Protein AF-A0AAD8DT21-F1 (afdb_monomer)

Solvent-accessible surface area (backbone atoms only — not comparable to full-atom values): 14756 Å² total; per-residue (Å²): 136,85,85,84,75,90,80,77,90,69,79,78,62,74,68,69,57,95,44,70,46,71,64,40,54,51,30,45,51,49,24,50,55,30,42,52,53,27,50,52,28,55,76,67,65,41,95,57,38,69,59,34,47,50,49,21,53,50,29,47,53,49,28,56,48,39,50,52,49,33,47,48,54,44,52,53,52,52,50,53,55,50,70,74,36,61,87,89,37,70,68,36,54,53,51,52,34,68,72,57,69,61,67,72,65,74,87,65,75,70,42,77,43,99,87,72,47,75,30,76,49,73,66,52,45,52,50,50,52,52,52,53,48,57,64,72,67,61,76,83,84,60,94,71,76,75,78,86,70,75,85,68,91,73,73,80,75,85,85,78,89,47,72,70,57,56,51,53,53,54,77,65,58,64,62,89,52,83,55,56,97,83,71,54,55,54,63,64,76,58,70,71,76,74,85,76,77,84,93,80,78,89,74,79,72,84,74,77,80,81,88,78,87,74,90,79,84,92,79,85,87,85,85,88,77,89,135

Organism: Mythimna separata (NCBI:txid271217)

Nearest PDB structures (foldseek):
  7aqo-assembly1_J  TM=2.776E-01  e=7.554E+00  Saccharomyces cerevisiae S288C

Foldseek 3Di:
DDDDDDDDDDPPPPPPPVLCDPQLVVLVVQLVVLVVVLVVCVVVVPPCNVVSVVSNVVSVVSSVVSSVVSVVVVVVVLVVQLVPDDPPDPSNVVSVCVVCVNPLPPPDCWDQDPVRDTDHHPVSVVVRVVVVCVVVPDDPPPPDDPPPDPPDPDDDPDDDDDPVVVVVVLVPDDQPDDDDPVPDRSVVSNPPPPPPDDDDDDPDDPDDDDDDDDDDDDDDDDDDDDD

Secondary structure (DSSP, 8-state):
------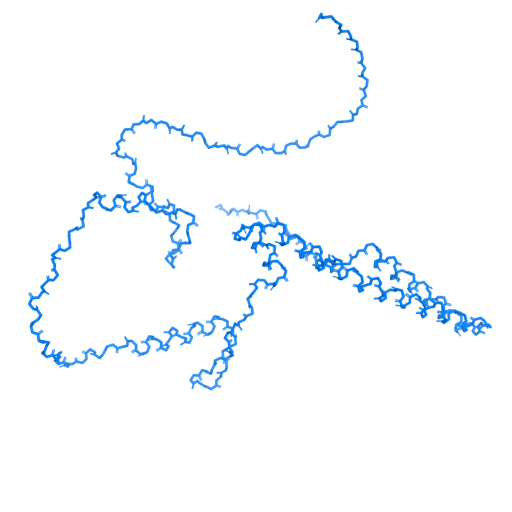-----------TT--HHHHHHHHHHHHHHHHHHHHHHTT-TTHHHHHHHHHHHHHHHHHHHHHHHHHHHHHHHHHHHHSPTT-HHHHHHHHHHTGGG-S-SSPPEEPTTS-EE-SHHHHHHHHHHHHHHHT----SS-PPP-----S-PPPP----HHHHHHHHHT--TTSPPPTT---HHHHTTTTTTSS----------PPP-----------------

Sequence (227 aa):
MEYFIPYSDVPVGSSARPWFNADCAEAEKRKHSAFLSWVDARDRKAPDLSSKKRAFNHAAKSYKKALRKARFDRISHIGQKLSAQPSGSRAFWSLAKSVEANFCRPTLPPLVRPDGTLAHTAREKAGLFASLFAHNSRLDTGSATPPTLPHCGTSMPEVHIRNKEVLRALCRLDVNKASGPDGGPTQIMLIFPCYGSEPYAIREIPVGKPNNTQESNPATSVYLSNC

Mean predicted aligned error: 18.77 Å

Radius of gyration: 34.48 Å; Cα contacts (8 Å, |Δi|>4): 88; chains: 1; bounding box: 81×75×93 Å

pLDDT: mean 75.76, std 20.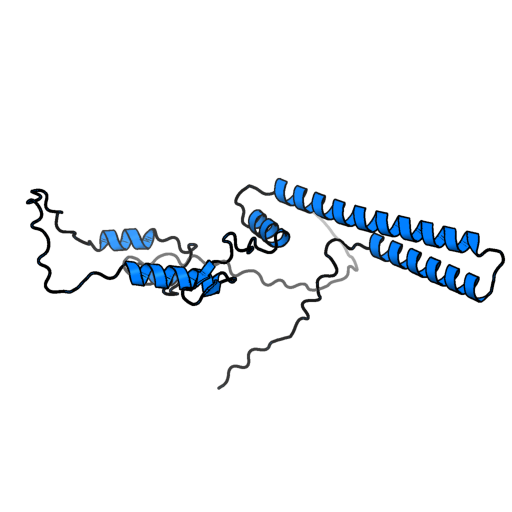73, range [27.72, 97.75]

Structure (mmCIF, N/CA/C/O backbone):
data_AF-A0AAD8DT21-F1
#
_entry.id   AF-A0AAD8DT21-F1
#
loop_
_atom_site.group_PDB
_atom_site.id
_atom_site.type_symbol
_atom_site.label_atom_id
_atom_site.label_alt_id
_atom_site.label_comp_id
_atom_site.label_asym_id
_atom_site.label_entity_id
_atom_site.label_seq_id
_atom_site.pdbx_PDB_ins_code
_atom_site.Cartn_x
_atom_site.Cartn_y
_atom_site.Cartn_z
_atom_site.occupancy
_atom_site.B_iso_or_equiv
_atom_site.auth_seq_id
_atom_site.auth_comp_id
_atom_site.auth_asym_id
_atom_site.auth_atom_id
_atom_site.pdbx_PDB_model_num
ATOM 1 N N . MET A 1 1 ? -41.646 -17.560 -6.672 1.00 54.59 1 MET A N 1
ATOM 2 C CA . MET A 1 1 ? -41.031 -16.547 -7.553 1.00 54.59 1 MET A CA 1
ATOM 3 C C . MET A 1 1 ? -39.640 -16.286 -7.015 1.00 54.59 1 MET A C 1
ATOM 5 O O . MET A 1 1 ? -39.528 -15.772 -5.911 1.00 54.59 1 MET A O 1
ATOM 9 N N . GLU A 1 2 ? -38.606 -16.735 -7.721 1.00 53.19 2 GLU A N 1
ATOM 10 C CA . GLU A 1 2 ? -37.219 -16.436 -7.358 1.00 53.19 2 GLU A CA 1
ATOM 11 C C . GLU A 1 2 ? -36.863 -15.047 -7.889 1.00 53.19 2 GLU A C 1
ATOM 13 O O . GLU A 1 2 ? -37.033 -14.757 -9.074 1.00 53.19 2 GLU A O 1
ATOM 18 N N . TYR A 1 3 ? -36.425 -14.164 -6.996 1.00 64.81 3 TYR A N 1
ATOM 19 C CA . TYR A 1 3 ? -35.974 -12.828 -7.361 1.00 64.81 3 TYR A CA 1
ATOM 20 C C . TYR A 1 3 ? -34.571 -12.932 -7.963 1.00 64.81 3 TYR A C 1
ATOM 22 O O . TYR A 1 3 ? -33.593 -13.128 -7.245 1.00 64.81 3 TYR A O 1
ATOM 30 N N . PHE A 1 4 ? -34.471 -12.806 -9.285 1.00 72.38 4 PHE A N 1
ATOM 31 C CA . PHE A 1 4 ? -33.185 -12.696 -9.966 1.00 72.38 4 PHE A CA 1
ATOM 32 C C . PHE A 1 4 ? -32.641 -11.274 -9.795 1.00 72.38 4 PHE A C 1
ATOM 34 O O . PHE A 1 4 ? -33.195 -10.317 -10.336 1.00 72.38 4 PHE A O 1
ATOM 41 N N . ILE A 1 5 ? -31.564 -11.140 -9.019 1.00 70.19 5 ILE A N 1
ATOM 42 C CA . ILE A 1 5 ? -30.820 -9.888 -8.866 1.00 70.19 5 ILE A CA 1
ATOM 43 C C . ILE A 1 5 ? -29.697 -9.903 -9.910 1.00 70.19 5 ILE A C 1
ATOM 45 O O . ILE A 1 5 ? -28.797 -10.740 -9.802 1.00 70.19 5 ILE A O 1
ATOM 49 N N . PRO A 1 6 ? -29.715 -9.010 -10.917 1.00 74.00 6 PRO A N 1
ATOM 50 C CA . PRO A 1 6 ? -28.642 -8.932 -11.896 1.00 74.00 6 PRO A CA 1
ATOM 51 C C . PRO A 1 6 ? -27.323 -8.602 -11.196 1.00 74.00 6 PRO A C 1
ATOM 53 O O . PRO A 1 6 ? -27.235 -7.618 -10.459 1.00 74.00 6 PRO A O 1
ATOM 56 N N . TYR A 1 7 ? -26.295 -9.405 -11.447 1.00 73.94 7 TYR A N 1
ATOM 57 C CA . TYR A 1 7 ? -24.927 -9.110 -11.042 1.00 73.94 7 TYR A CA 1
ATOM 58 C C . TYR A 1 7 ? -24.031 -9.063 -12.278 1.00 73.94 7 TYR A C 1
ATOM 60 O O . TYR A 1 7 ? -24.272 -9.739 -13.277 1.00 73.94 7 TYR A O 1
ATOM 68 N N . SER A 1 8 ? -22.998 -8.231 -12.210 1.00 63.12 8 SER A N 1
ATOM 69 C CA . SER A 1 8 ? -21.942 -8.164 -13.213 1.00 63.12 8 SER A CA 1
ATOM 70 C C . SER A 1 8 ? -20.608 -8.246 -12.496 1.00 63.12 8 SER A C 1
ATOM 72 O O . SER A 1 8 ? -20.332 -7.424 -11.616 1.00 63.12 8 SER A O 1
ATOM 74 N N . ASP A 1 9 ? -19.777 -9.203 -12.890 1.00 60.56 9 ASP A N 1
ATOM 75 C CA . ASP A 1 9 ? -18.406 -9.283 -12.412 1.00 60.56 9 ASP A CA 1
ATOM 76 C C . ASP A 1 9 ? -17.611 -8.136 -13.029 1.00 60.56 9 ASP A C 1
ATOM 78 O O . ASP A 1 9 ? -17.188 -8.179 -14.184 1.00 60.56 9 ASP A O 1
ATOM 82 N N . VAL A 1 10 ? -17.424 -7.067 -12.257 1.00 63.53 10 VAL A N 1
ATOM 83 C CA . VAL A 1 10 ? -16.441 -6.049 -12.605 1.00 63.53 10 VAL A CA 1
ATOM 84 C C . VAL A 1 10 ? -15.097 -6.635 -12.200 1.00 63.53 10 VAL A C 1
ATOM 86 O O . VAL A 1 10 ? -14.885 -6.845 -11.000 1.00 63.53 10 VAL A O 1
ATOM 89 N N . PRO A 1 11 ? -14.172 -6.913 -13.139 1.00 50.22 11 PRO A N 1
ATOM 90 C CA . PRO A 1 11 ? -12.823 -7.245 -12.745 1.00 50.22 11 PRO A CA 1
ATOM 91 C C . PRO A 1 11 ? -12.343 -6.069 -11.907 1.00 50.22 11 PRO A C 1
ATOM 93 O O . PRO A 1 11 ? -12.214 -4.946 -12.402 1.00 50.22 11 PRO A O 1
ATOM 96 N N . VAL A 1 12 ? -12.113 -6.319 -10.616 1.00 53.75 12 VAL A N 1
ATOM 97 C CA . VAL A 1 12 ? -11.343 -5.427 -9.758 1.00 53.75 12 VAL A CA 1
ATOM 98 C C . VAL A 1 12 ? -9.944 -5.503 -10.334 1.00 53.75 12 VAL A C 1
ATOM 100 O O . VAL A 1 12 ? -9.109 -6.283 -9.879 1.00 53.75 12 VAL A O 1
ATOM 103 N N . GLY A 1 13 ? -9.739 -4.786 -11.442 1.00 47.88 13 GLY A N 1
ATOM 104 C CA . GLY A 1 13 ? -8.478 -4.719 -12.138 1.00 47.88 13 GLY A CA 1
ATOM 105 C C . GLY A 1 13 ? -7.481 -4.406 -11.055 1.00 47.88 13 GLY A C 1
ATOM 106 O O . GLY A 1 13 ? -7.662 -3.411 -10.349 1.00 47.88 13 GLY A O 1
ATOM 107 N N . SER A 1 14 ? -6.527 -5.316 -10.843 1.00 50.88 14 SER A N 1
ATOM 108 C CA . SER A 1 14 ? -5.464 -5.146 -9.866 1.00 50.88 14 SER A CA 1
ATOM 109 C C . SER A 1 14 ? -4.924 -3.754 -10.119 1.00 50.88 14 SER A C 1
ATOM 111 O O . SER A 1 14 ? -4.300 -3.562 -11.164 1.00 50.88 14 SER A O 1
ATOM 113 N N . SER A 1 15 ? -5.309 -2.780 -9.284 1.00 54.78 15 SER A N 1
ATOM 114 C CA . SER A 1 15 ? -5.147 -1.368 -9.616 1.00 54.78 15 SER A CA 1
ATOM 115 C C . SER A 1 15 ? -3.689 -1.216 -9.972 1.00 54.78 15 SER A C 1
ATOM 117 O O . SER A 1 15 ? -2.827 -1.464 -9.120 1.00 54.78 15 SER A O 1
ATOM 119 N N . ALA A 1 16 ? -3.422 -0.996 -11.265 1.00 60.59 16 ALA A N 1
ATOM 120 C CA . ALA A 1 16 ? -2.073 -0.926 -11.777 1.00 60.59 16 ALA A CA 1
ATOM 121 C C . ALA A 1 16 ? -1.386 0.070 -10.861 1.00 60.59 16 ALA A C 1
ATOM 123 O O . ALA A 1 16 ? -1.887 1.182 -10.722 1.00 60.59 16 ALA A O 1
ATOM 124 N N . ARG A 1 17 ? -0.392 -0.431 -10.110 1.00 71.31 17 ARG A N 1
ATOM 125 C CA . ARG A 1 17 ? 0.300 0.220 -8.986 1.00 71.31 17 ARG A CA 1
ATOM 126 C C . ARG A 1 17 ? -0.075 1.706 -8.914 1.00 71.31 17 ARG A C 1
ATOM 128 O O . ARG A 1 17 ? 0.370 2.422 -9.798 1.00 71.31 17 ARG A O 1
ATOM 135 N N . PRO A 1 18 ? -0.836 2.208 -7.925 1.00 76.44 18 PRO A N 1
ATOM 136 C CA . PRO A 1 18 ? -1.479 3.537 -7.990 1.00 76.44 18 PRO A CA 1
ATOM 137 C C . PRO A 1 18 ? -0.517 4.740 -8.092 1.00 76.44 18 PRO A C 1
ATOM 139 O O . PRO A 1 18 ? -0.942 5.892 -8.148 1.00 76.44 18 PRO A O 1
ATOM 142 N N . TRP A 1 19 ? 0.787 4.476 -8.068 1.00 84.62 19 TRP A N 1
ATOM 143 C CA . TRP A 1 19 ? 1.892 5.402 -8.284 1.00 84.62 19 TRP A CA 1
ATOM 144 C C . TRP A 1 19 ? 2.528 5.290 -9.685 1.00 84.62 19 TRP A C 1
ATOM 146 O O . TRP A 1 19 ? 3.456 6.030 -9.981 1.00 84.62 19 TRP A O 1
ATOM 156 N N . PHE A 1 20 ? 2.107 4.354 -10.535 1.00 89.25 20 PHE A N 1
ATOM 157 C CA . PHE A 1 20 ? 2.645 4.134 -11.875 1.00 89.25 20 PHE A CA 1
ATOM 158 C C . PHE A 1 20 ? 1.955 5.079 -12.856 1.00 89.25 20 PHE A C 1
ATOM 160 O O . PHE A 1 20 ? 0.774 4.934 -13.160 1.00 89.25 20 PHE A O 1
ATOM 167 N N . ASN A 1 21 ? 2.702 6.078 -13.308 1.00 90.25 21 ASN A N 1
ATOM 168 C CA . ASN A 1 21 ? 2.219 7.153 -14.164 1.00 90.25 21 ASN A CA 1
ATOM 169 C C . ASN A 1 21 ? 2.702 6.986 -15.619 1.00 90.25 21 ASN A C 1
ATOM 171 O O . ASN A 1 21 ? 3.480 6.080 -15.935 1.00 90.25 21 ASN A O 1
ATOM 175 N N . ALA A 1 22 ? 2.250 7.883 -16.501 1.00 91.00 22 ALA A N 1
ATOM 176 C CA . ALA A 1 22 ? 2.658 7.911 -17.907 1.00 91.00 22 ALA A CA 1
ATOM 177 C C . ALA A 1 22 ? 4.188 7.981 -18.069 1.00 91.00 22 ALA A C 1
ATOM 179 O O . ALA A 1 22 ? 4.738 7.257 -18.895 1.00 91.00 22 ALA A O 1
ATOM 180 N N . ASP A 1 23 ? 4.885 8.743 -17.219 1.00 91.50 23 ASP A N 1
ATOM 181 C CA . ASP A 1 23 ? 6.352 8.842 -17.237 1.00 91.50 23 ASP A CA 1
ATOM 182 C C . ASP A 1 23 ? 7.031 7.491 -16.977 1.00 91.50 23 ASP A C 1
ATOM 184 O O . ASP A 1 23 ? 8.023 7.144 -17.622 1.00 91.50 23 ASP A O 1
ATOM 188 N N . CYS A 1 24 ? 6.501 6.698 -16.037 1.00 93.81 24 CYS A N 1
ATOM 189 C CA . CYS A 1 24 ? 7.000 5.351 -15.765 1.00 93.81 24 CYS A CA 1
ATOM 190 C C . CYS A 1 24 ? 6.799 4.433 -16.974 1.00 93.81 24 CYS A C 1
ATOM 192 O O . CYS A 1 24 ? 7.726 3.703 -17.333 1.00 93.81 24 CYS A O 1
ATOM 194 N N . ALA A 1 25 ? 5.625 4.496 -17.611 1.00 93.56 25 ALA A N 1
ATOM 195 C CA . ALA A 1 25 ? 5.317 3.718 -18.809 1.00 93.56 25 ALA A CA 1
ATOM 196 C C . ALA A 1 25 ? 6.217 4.113 -19.989 1.00 93.56 25 ALA A C 1
ATOM 198 O O . ALA A 1 25 ? 6.736 3.264 -20.712 1.00 93.56 25 ALA A O 1
ATOM 199 N N . GLU A 1 26 ? 6.456 5.407 -20.176 1.00 94.81 26 GLU A N 1
ATOM 200 C CA . GLU A 1 26 ? 7.305 5.920 -21.244 1.00 94.81 26 GLU A CA 1
ATOM 201 C C . GLU A 1 26 ? 8.780 5.550 -21.020 1.00 94.81 26 GLU A C 1
ATOM 203 O O . GLU A 1 26 ? 9.471 5.097 -21.937 1.00 94.81 26 GLU A O 1
ATOM 208 N N . ALA A 1 27 ? 9.273 5.669 -19.785 1.00 95.44 27 ALA A N 1
ATOM 209 C CA . ALA A 1 27 ? 10.620 5.242 -19.424 1.00 95.44 27 ALA A CA 1
ATOM 210 C C . ALA A 1 27 ? 10.806 3.719 -19.559 1.00 95.44 27 ALA A C 1
ATOM 212 O O . ALA A 1 27 ? 11.885 3.261 -19.941 1.00 95.44 27 ALA A O 1
ATOM 213 N N . GLU A 1 28 ? 9.762 2.929 -19.295 1.00 95.44 28 GLU A N 1
ATOM 214 C CA . GLU A 1 28 ? 9.759 1.486 -19.538 1.00 95.44 28 GLU A CA 1
ATOM 215 C C . GLU A 1 28 ? 9.861 1.159 -21.028 1.00 95.44 28 GLU A C 1
ATOM 217 O O . GLU A 1 28 ? 10.723 0.364 -21.411 1.00 95.44 28 GLU A O 1
ATOM 222 N N . LYS A 1 29 ? 9.063 1.826 -21.873 1.00 96.62 29 LYS A N 1
ATOM 223 C CA . LYS A 1 29 ? 9.141 1.691 -23.335 1.00 96.62 29 LYS A CA 1
ATOM 224 C C . LYS A 1 29 ? 10.539 2.030 -23.852 1.00 96.62 29 LYS A C 1
ATOM 226 O O . LYS A 1 29 ? 11.101 1.254 -24.619 1.00 96.62 29 LYS A O 1
ATOM 231 N N . ARG A 1 30 ? 11.144 3.129 -23.380 1.00 96.25 30 ARG A N 1
ATOM 232 C CA . ARG A 1 30 ? 12.526 3.514 -23.736 1.00 96.25 30 ARG A CA 1
ATOM 233 C C . ARG A 1 30 ? 13.565 2.486 -23.288 1.00 96.25 30 ARG A C 1
ATOM 235 O O . ARG A 1 30 ? 14.504 2.194 -24.023 1.00 96.25 30 ARG A O 1
ATOM 242 N N . LYS A 1 31 ? 13.417 1.922 -22.084 1.00 97.62 31 LYS A N 1
ATOM 243 C CA . LYS A 1 31 ? 14.289 0.839 -21.600 1.00 97.62 31 LYS A CA 1
ATOM 244 C C . LYS A 1 31 ? 14.165 -0.391 -22.497 1.00 97.62 31 LYS A C 1
ATOM 246 O O . LYS A 1 31 ? 15.176 -0.999 -22.836 1.00 97.62 31 LYS A O 1
ATOM 251 N N . HIS A 1 32 ? 12.938 -0.754 -22.858 1.00 97.56 32 HIS A N 1
ATOM 252 C CA . HIS A 1 32 ? 12.659 -1.920 -23.684 1.00 97.56 32 HIS A CA 1
ATOM 253 C C . HIS A 1 32 ? 13.195 -1.753 -25.112 1.00 97.56 32 HIS A C 1
ATOM 255 O O . HIS A 1 32 ? 13.904 -2.631 -25.593 1.00 97.56 32 HIS A O 1
ATOM 261 N N . SER A 1 33 ? 12.974 -0.605 -25.758 1.00 97.50 33 SER A N 1
ATOM 262 C CA . SER A 1 33 ? 13.509 -0.346 -27.101 1.00 97.50 33 SER A CA 1
ATOM 263 C C . SER A 1 33 ? 15.042 -0.335 -27.135 1.00 97.50 33 SER A C 1
ATOM 265 O O . SER A 1 33 ? 15.652 -0.907 -28.041 1.00 97.50 33 SER A O 1
ATOM 267 N N . ALA A 1 34 ? 15.685 0.246 -26.116 1.00 96.81 34 ALA A N 1
ATOM 268 C CA . ALA A 1 34 ? 17.140 0.226 -25.986 1.00 96.81 34 ALA A CA 1
ATOM 269 C C . ALA A 1 34 ? 17.682 -1.190 -25.722 1.00 96.81 34 ALA A C 1
ATOM 271 O O . ALA A 1 34 ? 18.752 -1.535 -26.221 1.00 96.81 34 ALA A O 1
ATOM 272 N N . PHE A 1 35 ? 16.945 -2.018 -24.974 1.00 97.31 35 PHE A N 1
ATOM 273 C CA . PHE A 1 35 ? 17.284 -3.426 -24.762 1.00 97.31 35 PHE A CA 1
ATOM 274 C C . PHE A 1 35 ? 17.250 -4.208 -26.075 1.00 97.31 35 PHE A C 1
ATOM 276 O O . PHE A 1 35 ? 18.240 -4.852 -26.406 1.00 97.31 35 PHE A O 1
ATOM 283 N N . LEU A 1 36 ? 16.163 -4.095 -26.846 1.00 97.62 36 LEU A N 1
ATOM 284 C CA . LEU A 1 36 ? 16.040 -4.756 -28.148 1.00 97.62 36 LEU A CA 1
ATOM 285 C C . LEU A 1 36 ? 17.157 -4.321 -29.103 1.00 97.62 36 LEU A C 1
ATOM 287 O O . LEU A 1 36 ? 17.797 -5.162 -29.722 1.00 97.62 36 LEU A O 1
ATOM 291 N N . SER A 1 37 ? 17.459 -3.019 -29.145 1.00 95.81 37 SER A N 1
ATOM 292 C CA . SER A 1 37 ? 18.555 -2.480 -29.962 1.00 95.81 37 SER A CA 1
A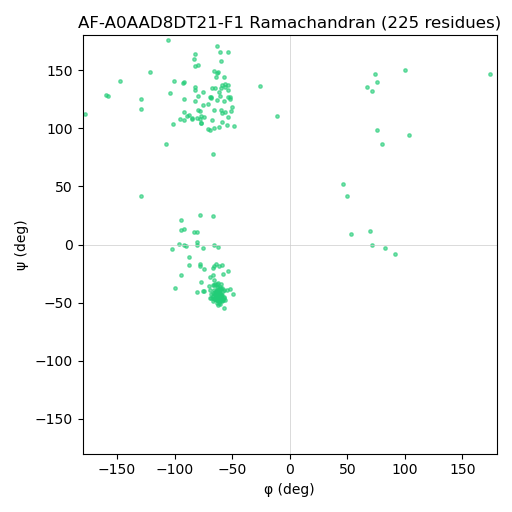TOM 293 C C . SER A 1 37 ? 19.927 -3.026 -29.553 1.00 95.81 37 SER A C 1
ATOM 295 O O . SER A 1 37 ? 20.798 -3.217 -30.396 1.00 95.81 37 SER A O 1
ATOM 297 N N . TRP A 1 38 ? 20.153 -3.245 -28.255 1.00 96.81 38 TRP A N 1
ATOM 298 C CA . TRP A 1 38 ? 21.399 -3.820 -27.750 1.00 96.81 38 TRP A CA 1
ATOM 299 C C . TRP A 1 38 ? 21.501 -5.323 -28.032 1.00 96.81 38 TRP A C 1
ATOM 301 O O . TRP A 1 38 ? 22.580 -5.790 -28.392 1.00 96.81 38 TRP A O 1
ATOM 311 N N . VAL A 1 39 ? 20.399 -6.066 -27.893 1.00 96.62 39 VAL A N 1
ATOM 312 C CA . VAL A 1 39 ? 20.336 -7.498 -28.218 1.00 96.62 39 VAL A CA 1
ATOM 313 C C . VAL A 1 39 ? 20.583 -7.720 -29.709 1.00 96.62 39 VAL A C 1
ATOM 315 O O . VAL A 1 39 ? 21.466 -8.495 -30.053 1.00 96.62 39 VAL A O 1
ATOM 318 N N . ASP A 1 40 ? 19.916 -6.965 -30.582 1.00 95.69 40 ASP A N 1
ATOM 319 C CA . ASP A 1 40 ? 20.118 -7.055 -32.034 1.00 95.69 40 ASP A CA 1
ATOM 320 C C . ASP A 1 40 ? 21.573 -6.740 -32.434 1.00 95.69 40 ASP A C 1
ATOM 322 O O . ASP A 1 40 ? 22.202 -7.500 -33.171 1.00 95.69 40 ASP A O 1
ATOM 326 N N . ALA A 1 41 ? 22.165 -5.680 -31.869 1.00 94.19 41 ALA A N 1
ATOM 327 C CA . ALA A 1 41 ? 23.571 -5.338 -32.100 1.00 94.19 41 ALA A CA 1
ATOM 328 C C . ALA A 1 41 ? 24.541 -6.423 -31.599 1.00 94.19 41 ALA A C 1
ATOM 330 O O . ALA A 1 41 ? 25.595 -6.644 -32.198 1.00 94.19 41 ALA A O 1
ATOM 331 N N . ARG A 1 42 ? 24.199 -7.108 -30.501 1.00 93.94 42 ARG A N 1
ATOM 332 C CA . ARG A 1 42 ? 24.988 -8.223 -29.961 1.00 93.94 42 ARG A CA 1
ATOM 333 C C . ARG A 1 42 ? 24.938 -9.423 -30.896 1.00 93.94 42 ARG A C 1
ATOM 335 O O . ARG A 1 42 ? 25.984 -10.000 -31.183 1.00 93.94 42 ARG A O 1
ATOM 342 N N . ASP A 1 43 ? 23.751 -9.767 -31.373 1.00 94.44 43 ASP A N 1
ATOM 343 C CA . ASP A 1 43 ? 23.532 -10.946 -32.205 1.00 94.44 43 ASP A CA 1
ATOM 344 C C . ASP A 1 43 ? 24.164 -10.755 -33.600 1.00 94.44 43 ASP A C 1
ATOM 346 O O . ASP A 1 43 ? 24.790 -11.672 -34.129 1.00 94.44 43 ASP A O 1
ATOM 350 N N . ARG A 1 44 ? 24.135 -9.527 -34.143 1.00 93.75 44 ARG A N 1
ATOM 351 C CA . ARG A 1 44 ? 24.811 -9.149 -35.403 1.00 93.75 44 ARG A CA 1
ATOM 352 C C . ARG A 1 44 ? 26.309 -8.853 -35.266 1.00 93.75 44 ARG A C 1
ATOM 354 O O . ARG A 1 44 ? 26.943 -8.514 -36.262 1.00 93.75 44 ARG A O 1
ATOM 361 N N . LYS A 1 45 ? 26.882 -8.942 -34.057 1.00 91.31 45 LYS A N 1
ATOM 362 C CA . LYS A 1 45 ? 28.278 -8.558 -33.749 1.00 91.31 45 LYS A CA 1
ATOM 363 C C . LYS A 1 45 ? 28.641 -7.162 -34.280 1.00 91.31 45 LYS A C 1
ATOM 365 O O . LYS A 1 45 ? 29.718 -6.951 -34.834 1.00 91.31 45 LYS A O 1
ATOM 370 N N . ALA A 1 46 ? 27.721 -6.213 -34.123 1.00 90.62 46 ALA A N 1
ATOM 371 C CA . ALA A 1 46 ? 27.883 -4.866 -34.641 1.00 90.62 46 ALA A CA 1
ATOM 372 C C . ALA A 1 46 ? 29.064 -4.137 -33.960 1.00 90.62 46 ALA A C 1
ATOM 374 O O . ALA A 1 46 ? 29.282 -4.300 -32.752 1.00 90.62 46 ALA A O 1
ATOM 375 N N . PRO A 1 47 ? 29.811 -3.290 -34.694 1.00 90.06 47 PRO A N 1
ATOM 376 C CA . PRO A 1 47 ? 30.960 -2.564 -34.147 1.00 90.06 47 PRO A CA 1
ATOM 377 C C . PRO A 1 47 ? 30.567 -1.537 -33.067 1.00 90.06 47 PRO A C 1
ATOM 379 O O . PRO A 1 47 ? 31.399 -1.133 -32.257 1.00 90.06 47 PRO A O 1
ATOM 382 N N . ASP A 1 48 ? 29.293 -1.135 -33.001 1.00 92.12 48 ASP A N 1
ATOM 383 C CA . ASP A 1 48 ? 28.754 -0.148 -32.060 1.00 92.12 48 ASP A CA 1
ATOM 384 C C . ASP A 1 48 ? 28.143 -0.762 -30.781 1.00 92.12 48 ASP A C 1
ATOM 386 O O . ASP A 1 48 ? 27.511 -0.056 -29.984 1.00 92.12 48 ASP A O 1
ATOM 390 N N . LEU A 1 49 ? 28.371 -2.057 -30.526 1.00 93.81 49 LEU A N 1
ATOM 391 C CA . LEU A 1 49 ? 27.805 -2.806 -29.395 1.00 93.81 49 LEU A CA 1
ATOM 392 C C . LEU A 1 49 ? 27.966 -2.095 -28.039 1.00 93.81 49 LEU A C 1
ATOM 394 O O . LEU A 1 49 ? 27.038 -2.055 -27.225 1.00 93.81 49 LEU A O 1
ATOM 398 N N . SER A 1 50 ? 29.142 -1.509 -27.791 1.00 94.38 50 SER A N 1
ATOM 399 C CA . SER A 1 50 ? 29.442 -0.776 -26.553 1.00 94.38 50 SER A CA 1
ATOM 400 C C . SER A 1 50 ? 28.555 0.465 -26.383 1.00 94.38 50 SER A C 1
ATOM 402 O O . SER A 1 50 ? 28.044 0.730 -25.290 1.00 94.38 50 SER A O 1
ATOM 404 N N . SER A 1 51 ? 28.295 1.187 -27.478 1.00 95.75 51 SER A N 1
ATOM 405 C CA . SER A 1 51 ? 27.418 2.361 -27.494 1.00 95.75 51 SER A CA 1
ATOM 406 C C . SER A 1 51 ? 25.971 1.970 -27.183 1.00 95.75 51 SER A C 1
ATOM 408 O O . SER A 1 51 ? 25.350 2.536 -26.279 1.00 95.75 51 SER A O 1
ATOM 410 N N . LYS A 1 52 ? 25.457 0.916 -27.832 1.00 94.94 52 LYS A N 1
ATOM 411 C CA . LYS A 1 52 ? 24.100 0.396 -27.589 1.00 94.94 52 LYS A CA 1
ATOM 412 C C . LYS A 1 52 ? 23.925 -0.119 -26.157 1.00 94.94 52 LYS A C 1
ATOM 414 O O . LYS A 1 52 ? 22.926 0.190 -25.507 1.00 94.94 52 LYS A O 1
ATOM 419 N N . LYS A 1 53 ? 24.934 -0.807 -25.607 1.00 95.56 53 LYS A N 1
ATOM 420 C CA . LYS A 1 53 ? 24.951 -1.229 -24.195 1.00 95.56 53 LYS A CA 1
ATOM 421 C C . LYS A 1 53 ? 24.914 -0.030 -23.242 1.00 95.56 53 LYS A C 1
ATOM 423 O O . LYS A 1 53 ? 24.191 -0.050 -22.244 1.00 95.56 53 LYS A O 1
ATOM 428 N N . ARG A 1 54 ? 25.669 1.036 -23.538 1.00 96.75 54 ARG A N 1
ATOM 429 C CA . ARG A 1 54 ? 25.655 2.283 -22.754 1.00 96.75 54 ARG A CA 1
ATOM 430 C C . ARG A 1 54 ? 24.283 2.961 -22.807 1.00 96.75 54 ARG A C 1
ATOM 432 O O . ARG A 1 54 ? 23.796 3.381 -21.758 1.00 96.75 54 ARG A O 1
ATOM 439 N N . ALA A 1 55 ? 23.644 3.006 -23.976 1.00 96.56 55 ALA A N 1
ATOM 440 C CA . ALA A 1 55 ? 22.294 3.544 -24.147 1.00 96.56 55 ALA A CA 1
ATOM 441 C C . ALA A 1 55 ? 21.253 2.759 -23.330 1.00 96.56 55 ALA A C 1
ATOM 443 O O . ALA A 1 55 ? 20.475 3.364 -22.591 1.00 96.56 55 ALA A O 1
ATOM 444 N N . PHE A 1 56 ? 21.294 1.422 -23.364 1.00 97.31 56 PHE A N 1
ATOM 445 C CA . PHE A 1 56 ? 20.441 0.579 -22.520 1.00 97.31 56 PHE A CA 1
ATOM 446 C C . PHE A 1 56 ? 20.662 0.846 -21.026 1.00 97.31 56 PHE A C 1
ATOM 448 O O . PHE A 1 56 ? 19.704 1.083 -20.290 1.00 97.31 56 PHE A O 1
ATOM 455 N N . ASN A 1 57 ? 21.917 0.884 -20.572 1.00 97.75 57 ASN A N 1
ATOM 456 C CA . ASN A 1 57 ? 22.236 1.171 -19.172 1.00 97.75 57 ASN A CA 1
ATOM 457 C C . ASN A 1 57 ? 21.736 2.557 -18.736 1.00 97.75 57 ASN A C 1
ATOM 459 O O . ASN A 1 57 ? 21.252 2.719 -17.612 1.00 97.75 57 ASN A O 1
ATOM 463 N N . HIS A 1 58 ? 21.837 3.556 -19.613 1.00 97.44 58 HIS A N 1
ATOM 464 C CA . HIS A 1 58 ? 21.306 4.891 -19.363 1.00 97.44 58 HIS A CA 1
ATOM 465 C C . HIS A 1 58 ? 19.773 4.872 -19.253 1.00 97.44 58 HIS A C 1
ATOM 467 O O . HIS A 1 58 ? 19.225 5.377 -18.270 1.00 97.44 58 HIS A O 1
ATOM 473 N N . ALA A 1 59 ? 19.083 4.209 -20.185 1.00 97.06 59 ALA A N 1
ATOM 474 C CA . ALA A 1 59 ? 17.630 4.050 -20.156 1.00 97.06 59 ALA A CA 1
ATOM 475 C C . ALA A 1 59 ? 17.152 3.285 -18.905 1.00 97.06 59 ALA A C 1
ATOM 477 O O . ALA A 1 59 ? 16.185 3.687 -18.261 1.00 97.06 59 ALA A O 1
ATOM 478 N N . ALA A 1 60 ? 17.872 2.241 -18.483 1.00 96.88 60 ALA A N 1
ATOM 479 C CA . ALA A 1 60 ? 17.576 1.488 -17.266 1.00 96.88 60 ALA A CA 1
ATOM 480 C C . ALA A 1 60 ? 17.734 2.340 -15.992 1.00 96.88 60 ALA A C 1
ATOM 482 O O . ALA A 1 60 ? 16.879 2.298 -15.101 1.00 96.88 60 ALA A O 1
ATOM 483 N N . LYS A 1 61 ? 18.795 3.158 -15.909 1.00 97.50 61 LYS A N 1
ATOM 484 C CA . LYS A 1 61 ? 18.982 4.126 -14.813 1.00 97.50 61 LYS A CA 1
ATOM 485 C C . LYS A 1 61 ? 17.869 5.175 -14.794 1.00 97.50 61 LYS A C 1
ATOM 487 O O . LYS A 1 61 ? 17.346 5.474 -13.719 1.00 97.50 61 LYS A O 1
ATOM 492 N N . SER A 1 62 ? 17.489 5.692 -15.964 1.00 96.31 62 SER A N 1
ATOM 493 C CA . SER A 1 62 ? 16.391 6.651 -16.115 1.00 96.31 62 SER A CA 1
ATOM 494 C C . SER A 1 62 ? 15.058 6.060 -15.647 1.00 96.31 62 SER A C 1
ATOM 496 O O . SER A 1 62 ? 14.399 6.641 -14.789 1.00 96.31 62 SER A O 1
ATOM 498 N N . TYR A 1 63 ? 14.725 4.836 -16.067 1.00 96.56 63 TYR A N 1
ATOM 499 C CA . TYR A 1 63 ? 13.538 4.116 -15.597 1.00 96.56 63 TYR A CA 1
ATOM 500 C C . TYR A 1 63 ? 13.520 3.943 -14.071 1.00 96.56 63 TYR A C 1
ATOM 502 O O . TYR A 1 63 ? 12.529 4.258 -13.413 1.00 96.56 63 TYR A O 1
ATOM 510 N N . LYS A 1 64 ? 14.644 3.536 -13.463 1.00 96.00 64 LYS A N 1
ATOM 511 C CA . LYS A 1 64 ? 14.750 3.435 -11.996 1.00 96.00 64 LYS A CA 1
ATOM 512 C C . LYS A 1 64 ? 14.567 4.792 -11.303 1.00 96.00 64 LYS A C 1
ATOM 514 O O . LYS A 1 64 ? 14.071 4.842 -10.176 1.00 96.00 64 LYS A O 1
ATOM 519 N N . LYS A 1 65 ? 14.994 5.893 -11.929 1.00 96.56 65 LYS A N 1
ATOM 520 C CA . LYS A 1 65 ? 14.763 7.257 -11.427 1.00 96.56 65 LYS A CA 1
ATOM 521 C C . LYS A 1 65 ? 13.280 7.631 -11.524 1.00 96.56 65 LYS A C 1
ATOM 523 O O . LYS A 1 65 ? 12.741 8.091 -10.523 1.00 96.56 65 LYS A O 1
ATOM 528 N N . ALA A 1 66 ? 12.629 7.357 -12.654 1.00 95.62 66 ALA A N 1
ATOM 529 C CA . ALA A 1 66 ? 11.201 7.603 -12.860 1.00 95.62 66 ALA A CA 1
ATOM 530 C C . ALA A 1 66 ? 10.340 6.856 -11.828 1.00 95.62 66 ALA A C 1
ATOM 532 O O . ALA A 1 66 ? 9.536 7.478 -11.143 1.00 95.62 66 ALA A O 1
ATOM 533 N N . LEU A 1 67 ? 10.600 5.561 -11.602 1.00 94.56 67 LEU A N 1
ATOM 534 C CA . LEU A 1 67 ? 9.883 4.777 -10.587 1.00 94.56 67 LEU A CA 1
ATOM 535 C C . LEU A 1 67 ? 10.039 5.349 -9.172 1.00 94.56 67 LEU A C 1
ATOM 537 O O . LEU A 1 67 ? 9.075 5.399 -8.410 1.00 94.56 67 LEU A O 1
ATOM 541 N N . ARG A 1 68 ? 11.258 5.757 -8.792 1.00 94.75 68 ARG A N 1
ATOM 542 C CA . ARG A 1 68 ? 11.505 6.353 -7.469 1.00 94.75 68 ARG A CA 1
ATOM 543 C C . ARG A 1 68 ? 10.783 7.684 -7.315 1.00 94.75 68 ARG A C 1
ATOM 545 O O . ARG A 1 68 ? 10.172 7.904 -6.275 1.00 94.75 68 ARG A O 1
ATOM 552 N N . LYS A 1 69 ? 10.830 8.528 -8.347 1.00 95.19 69 LYS A N 1
ATOM 553 C CA . LYS A 1 69 ? 10.130 9.811 -8.368 1.00 95.19 69 LYS A CA 1
ATOM 554 C C . LYS A 1 69 ? 8.622 9.614 -8.239 1.00 95.19 69 LYS A C 1
ATOM 556 O O . LYS A 1 69 ? 8.032 10.171 -7.329 1.00 95.19 69 LYS A O 1
ATOM 561 N N . ALA A 1 70 ? 8.026 8.750 -9.054 1.00 94.88 70 ALA A N 1
ATOM 562 C CA . ALA A 1 70 ? 6.583 8.533 -9.036 1.00 94.88 70 ALA A CA 1
ATOM 563 C C . ALA A 1 70 ? 6.084 7.969 -7.690 1.00 94.88 70 ALA A C 1
ATOM 565 O O . ALA A 1 70 ? 5.036 8.371 -7.184 1.00 94.88 70 ALA A O 1
ATOM 566 N N . ARG A 1 71 ? 6.871 7.091 -7.046 1.00 91.88 71 ARG A N 1
ATOM 567 C CA . ARG A 1 71 ? 6.594 6.634 -5.672 1.00 91.88 71 ARG A CA 1
ATOM 568 C C . ARG A 1 71 ? 6.656 7.771 -4.658 1.00 91.88 71 ARG A C 1
ATOM 570 O O . ARG A 1 71 ? 5.756 7.881 -3.832 1.00 91.88 71 ARG A O 1
ATOM 577 N N . PHE A 1 72 ? 7.710 8.581 -4.711 1.00 93.56 72 PHE A N 1
ATOM 578 C CA . PHE A 1 72 ? 7.882 9.713 -3.806 1.00 93.56 72 PHE A CA 1
ATOM 579 C C . PHE A 1 72 ? 6.747 10.726 -3.973 1.00 93.56 72 PHE A C 1
ATOM 581 O O . PHE A 1 72 ? 6.072 11.037 -3.000 1.00 93.56 72 PHE A O 1
ATOM 588 N N . ASP A 1 73 ? 6.459 11.133 -5.208 1.00 93.75 73 ASP A N 1
ATOM 589 C CA . ASP A 1 73 ? 5.402 12.091 -5.531 1.00 93.75 73 ASP A CA 1
ATOM 590 C C . ASP A 1 73 ? 4.033 11.591 -5.036 1.00 93.75 73 ASP A C 1
ATOM 592 O O . ASP A 1 73 ? 3.258 12.357 -4.462 1.00 93.75 73 ASP A O 1
ATOM 596 N N . ARG A 1 74 ? 3.747 10.284 -5.164 1.00 91.75 74 ARG A N 1
ATOM 597 C CA . ARG A 1 74 ? 2.522 9.686 -4.614 1.00 91.75 74 ARG A CA 1
ATOM 598 C C . ARG A 1 74 ? 2.460 9.791 -3.090 1.00 91.75 74 ARG A C 1
ATOM 600 O O . ARG A 1 74 ? 1.401 10.133 -2.567 1.00 91.75 74 ARG A O 1
ATOM 607 N N . ILE A 1 75 ? 3.552 9.476 -2.391 1.00 90.88 75 ILE A N 1
ATOM 608 C CA . ILE A 1 75 ? 3.625 9.572 -0.924 1.00 90.88 75 ILE A CA 1
ATOM 609 C C . ILE A 1 75 ? 3.437 11.027 -0.488 1.00 90.88 75 ILE A C 1
ATOM 611 O O . ILE A 1 75 ? 2.604 11.297 0.373 1.00 90.88 75 ILE A O 1
ATOM 615 N N . SER A 1 76 ? 4.138 11.967 -1.124 1.00 93.38 76 SER A N 1
ATOM 616 C CA . SER A 1 76 ? 4.016 13.399 -0.843 1.00 93.38 76 SER A CA 1
ATOM 617 C C . SER A 1 76 ? 2.593 13.906 -1.067 1.00 93.38 76 SER A C 1
ATOM 619 O O . SER A 1 76 ? 2.049 14.589 -0.205 1.00 93.38 76 SER A O 1
ATOM 621 N N . HIS A 1 77 ? 1.951 13.521 -2.171 1.00 92.44 77 HIS A N 1
ATOM 622 C CA . HIS A 1 77 ? 0.574 13.913 -2.470 1.00 92.44 77 HIS A CA 1
ATOM 623 C C . HIS A 1 77 ? -0.439 13.320 -1.474 1.00 92.44 77 HIS A C 1
ATOM 625 O O . HIS A 1 77 ? -1.381 13.998 -1.069 1.00 92.44 77 HIS A O 1
ATOM 631 N N . ILE A 1 78 ? -0.255 12.065 -1.044 1.00 91.19 78 ILE A N 1
ATOM 632 C CA . ILE A 1 78 ? -1.065 11.480 0.036 1.00 91.19 78 ILE A CA 1
ATOM 633 C C . ILE A 1 78 ? -0.867 12.272 1.334 1.00 91.19 78 ILE A C 1
ATOM 635 O O . ILE A 1 78 ? -1.854 12.621 1.975 1.00 91.19 78 ILE A O 1
ATOM 639 N N . GLY A 1 79 ? 0.381 12.583 1.696 1.00 90.81 79 GLY A N 1
ATOM 640 C CA . GLY A 1 79 ? 0.708 13.365 2.889 1.00 90.81 79 GLY A CA 1
ATOM 641 C C . GLY A 1 79 ? 0.055 14.747 2.877 1.00 90.81 79 GLY A C 1
ATOM 642 O O . GLY A 1 79 ? -0.598 15.115 3.846 1.00 90.81 79 GLY A O 1
ATOM 643 N N . GLN A 1 80 ? 0.133 15.459 1.749 1.00 94.00 80 GLN A N 1
ATOM 644 C CA . GLN A 1 80 ? -0.532 16.753 1.554 1.00 94.00 80 GLN A CA 1
ATOM 645 C C . GLN A 1 80 ? -2.056 16.650 1.675 1.00 94.00 80 GLN A C 1
ATOM 647 O O . GLN A 1 80 ? -2.694 17.493 2.304 1.00 94.00 80 GLN A O 1
ATOM 652 N N . LYS A 1 81 ? -2.661 15.602 1.101 1.00 92.38 81 LYS A N 1
ATOM 653 C CA . LYS A 1 81 ? -4.100 15.363 1.250 1.00 92.38 81 LYS A CA 1
ATOM 654 C C . LYS A 1 81 ? -4.484 15.079 2.696 1.00 92.38 81 LYS A C 1
ATOM 656 O O . LYS A 1 81 ? -5.514 15.572 3.132 1.00 92.38 81 LYS A O 1
ATOM 661 N N . LEU A 1 82 ? -3.682 14.313 3.431 1.00 91.38 82 LEU A N 1
ATOM 662 C CA . LEU A 1 82 ? -3.933 14.041 4.846 1.00 91.38 82 LEU A CA 1
ATOM 663 C C . LEU A 1 82 ? -3.787 15.306 5.699 1.00 91.38 82 LEU A C 1
ATOM 665 O O . LEU A 1 82 ? -4.640 15.540 6.546 1.00 91.38 82 LEU A O 1
ATOM 669 N N . SER A 1 83 ? -2.776 16.146 5.447 1.00 90.31 83 SER A N 1
ATOM 670 C CA . SER A 1 83 ? -2.576 17.397 6.192 1.00 90.31 83 SER A CA 1
ATOM 671 C C . SER A 1 83 ? -3.639 18.457 5.903 1.00 90.31 83 SER A C 1
ATOM 673 O O . SER A 1 83 ? -3.909 19.298 6.751 1.00 90.31 83 SER A O 1
ATOM 675 N N . ALA A 1 84 ? -4.236 18.440 4.708 1.00 92.94 84 ALA A N 1
ATOM 676 C CA . ALA A 1 84 ? -5.283 19.385 4.323 1.00 92.94 84 ALA A CA 1
ATOM 677 C C . ALA A 1 84 ? -6.663 19.048 4.918 1.00 92.94 84 ALA A C 1
ATOM 679 O O . ALA A 1 84 ? -7.561 19.887 4.891 1.00 92.94 84 ALA A O 1
ATOM 680 N N . GLN A 1 85 ? -6.869 17.821 5.408 1.00 90.56 85 GLN A N 1
ATOM 681 C CA . GLN A 1 85 ? -8.150 17.398 5.971 1.00 90.56 85 GLN A CA 1
ATOM 682 C C . GLN A 1 85 ? -8.183 17.636 7.487 1.00 90.56 85 GLN A C 1
ATOM 684 O O . GLN A 1 85 ? -7.205 17.325 8.167 1.00 90.56 85 GLN A O 1
ATOM 689 N N . PRO A 1 86 ? -9.310 18.107 8.055 1.00 89.94 86 PRO A N 1
ATOM 690 C CA . PRO A 1 86 ? -9.458 18.222 9.499 1.00 89.94 86 PRO A CA 1
ATOM 691 C C . PRO A 1 86 ? -9.301 16.861 10.185 1.00 89.94 86 PRO A C 1
ATOM 693 O O . PRO A 1 86 ? -9.902 15.862 9.756 1.00 89.94 86 PRO A O 1
ATOM 696 N N . SER A 1 87 ? -8.535 16.842 11.276 1.00 80.56 87 SER A N 1
ATOM 697 C CA . SER A 1 87 ? -8.376 15.681 12.152 1.00 80.56 87 SER A CA 1
ATOM 698 C C . SER A 1 87 ? -9.745 15.170 12.603 1.00 80.56 87 SER A C 1
ATOM 70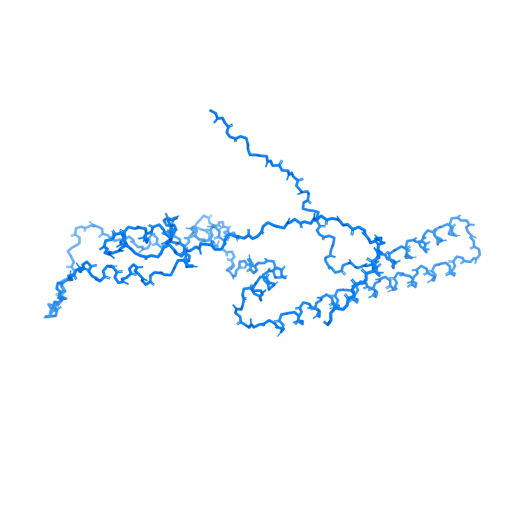0 O O . SER A 1 87 ? -10.568 15.931 13.104 1.00 80.56 87 SER A O 1
ATOM 702 N N . GLY A 1 88 ? -10.009 13.877 12.402 1.00 80.44 88 GLY A N 1
ATOM 703 C CA . GLY A 1 88 ? -11.283 13.250 12.774 1.00 80.44 88 GLY A CA 1
ATOM 704 C C . GLY A 1 88 ? -12.360 13.243 11.684 1.00 80.44 88 GLY A C 1
ATOM 705 O O . GLY A 1 88 ? -13.369 12.560 11.847 1.00 80.44 88 GLY A O 1
ATOM 706 N N . SER A 1 89 ? -12.157 13.924 10.551 1.00 89.75 89 SER A N 1
ATOM 707 C CA . SER A 1 89 ? -13.122 13.893 9.445 1.00 89.75 89 SER A CA 1
ATOM 708 C C . SER A 1 89 ? -13.236 12.500 8.805 1.00 89.75 89 SER A C 1
ATOM 710 O O . SER A 1 89 ? -12.271 11.733 8.721 1.00 89.75 89 SER A O 1
ATOM 712 N N . ARG A 1 90 ? -14.426 12.169 8.284 1.00 87.06 90 ARG A N 1
ATOM 713 C CA . ARG A 1 90 ? -14.653 10.911 7.546 1.00 87.06 90 ARG A CA 1
ATOM 714 C C . ARG A 1 90 ? -13.712 10.783 6.345 1.00 87.06 90 ARG A C 1
ATOM 716 O O . ARG A 1 90 ? -13.213 9.693 6.080 1.00 87.06 90 ARG A O 1
ATOM 723 N N . ALA A 1 91 ? -13.461 11.885 5.638 1.00 86.75 91 ALA A N 1
ATOM 724 C CA . ALA A 1 91 ? -12.564 11.924 4.488 1.00 86.75 91 ALA A CA 1
ATOM 725 C C . ALA A 1 91 ? -11.113 11.602 4.882 1.00 86.75 91 ALA A C 1
ATOM 727 O O . ALA A 1 91 ? -10.475 10.785 4.215 1.00 86.75 91 ALA A O 1
ATOM 728 N N . PHE A 1 92 ? -10.629 12.157 6.001 1.00 91.19 92 PHE A N 1
ATOM 729 C CA . PHE A 1 92 ? -9.322 11.817 6.566 1.00 91.19 92 PHE A CA 1
ATOM 730 C C . PHE A 1 92 ? -9.215 10.317 6.855 1.00 91.19 92 PHE A C 1
ATOM 732 O O . PHE A 1 92 ? -8.329 9.647 6.328 1.00 91.19 92 PHE A O 1
ATOM 739 N N . TRP A 1 93 ? -10.153 9.764 7.631 1.00 87.50 93 TRP A N 1
ATOM 740 C CA . TRP A 1 93 ? -10.110 8.351 8.018 1.00 87.50 93 TRP A CA 1
ATOM 741 C C . TRP A 1 93 ? -10.288 7.403 6.833 1.00 87.50 93 TRP A C 1
ATOM 743 O O . TRP A 1 93 ? -9.657 6.349 6.797 1.00 87.50 93 TRP A O 1
ATOM 753 N N . SER A 1 94 ? -11.103 7.774 5.845 1.00 86.69 94 SER A N 1
ATOM 754 C CA . SER A 1 94 ? -11.243 7.012 4.604 1.00 86.69 94 SER A CA 1
ATOM 755 C C . SER A 1 94 ? -9.924 6.960 3.831 1.00 86.69 94 SER A C 1
ATOM 757 O O . SER A 1 94 ? -9.519 5.888 3.380 1.00 86.69 94 SER A O 1
ATOM 759 N N . LEU A 1 95 ? -9.232 8.097 3.695 1.00 88.50 95 LEU A N 1
ATOM 760 C CA . LEU A 1 95 ? -7.942 8.160 3.013 1.00 88.50 95 LEU A CA 1
ATOM 761 C C . LEU A 1 95 ? -6.867 7.395 3.794 1.00 88.50 95 LEU A C 1
ATOM 763 O O . LEU A 1 95 ? -6.199 6.545 3.210 1.00 88.50 95 LEU A O 1
ATOM 767 N N . ALA A 1 96 ? -6.744 7.628 5.102 1.00 86.62 96 ALA A N 1
ATOM 768 C CA . ALA A 1 96 ? -5.774 6.952 5.964 1.00 86.62 96 ALA A CA 1
ATOM 769 C C . ALA A 1 96 ? -5.924 5.423 5.895 1.00 86.62 96 ALA A C 1
ATOM 771 O O . ALA A 1 96 ? -4.960 4.711 5.616 1.00 86.62 96 ALA A O 1
ATOM 772 N N . LYS A 1 97 ? -7.158 4.913 6.020 1.00 83.94 97 LYS A N 1
ATOM 773 C CA . LYS A 1 97 ? -7.443 3.473 5.902 1.00 83.94 97 LYS A CA 1
ATOM 774 C C . LYS A 1 97 ? -7.079 2.902 4.532 1.00 83.94 97 LYS A C 1
ATOM 776 O O . LYS A 1 97 ? -6.553 1.792 4.468 1.00 83.94 97 LYS A O 1
ATOM 781 N N . SER A 1 98 ? -7.323 3.650 3.451 1.00 82.50 98 SER A N 1
ATOM 782 C CA . SER A 1 98 ? -6.966 3.215 2.093 1.00 82.50 98 SER A CA 1
ATOM 783 C C . SER A 1 98 ? -5.453 3.093 1.877 1.00 82.50 98 SER A C 1
ATOM 785 O O . SER A 1 98 ? -5.008 2.250 1.103 1.00 82.50 98 SER A O 1
ATOM 787 N N . VAL A 1 99 ? -4.659 3.915 2.570 1.00 82.56 99 VAL A N 1
ATOM 788 C CA . VAL A 1 99 ? -3.193 3.926 2.471 1.00 82.56 99 VAL A CA 1
ATOM 789 C C . VAL A 1 99 ? -2.580 2.814 3.316 1.00 82.56 99 VAL A C 1
ATOM 791 O O . VAL A 1 99 ? -1.652 2.144 2.871 1.00 82.56 99 VAL A O 1
ATOM 794 N N . GLU A 1 100 ? -3.119 2.584 4.511 1.00 77.38 100 GLU A N 1
ATOM 795 C CA . GLU A 1 100 ? -2.557 1.648 5.488 1.00 77.38 100 GLU A CA 1
ATOM 796 C C . GLU A 1 100 ? -3.126 0.224 5.385 1.00 77.38 100 GLU A C 1
ATOM 798 O O . GLU A 1 100 ? -2.936 -0.598 6.280 1.00 77.38 100 GLU A O 1
ATOM 803 N N . ALA A 1 101 ? -3.835 -0.084 4.291 1.00 66.75 101 ALA A N 1
ATOM 804 C CA . ALA A 1 101 ? -4.524 -1.360 4.090 1.00 66.75 101 ALA A CA 1
ATOM 805 C C . ALA A 1 101 ? -5.334 -1.772 5.342 1.00 66.75 101 ALA A C 1
ATOM 807 O O . ALA A 1 101 ? -5.205 -2.879 5.867 1.00 66.75 101 ALA A O 1
ATOM 808 N N . ASN A 1 102 ? -6.168 -0.837 5.813 1.00 59.91 102 ASN A N 1
ATOM 809 C CA . ASN A 1 102 ? -7.103 -0.959 6.936 1.00 59.91 102 ASN A CA 1
ATOM 810 C C . ASN A 1 102 ? -6.531 -1.063 8.359 1.00 59.91 102 ASN A C 1
ATOM 812 O O . ASN A 1 102 ? -7.312 -1.358 9.258 1.00 59.91 102 ASN A O 1
ATOM 816 N N . PHE A 1 103 ? -5.242 -0.814 8.628 1.00 58.06 103 PHE A N 1
ATOM 817 C CA . PHE A 1 103 ? -4.668 -1.002 9.982 1.00 58.06 103 PHE A CA 1
ATOM 818 C C . PHE A 1 103 ? -4.918 -2.410 10.569 1.00 58.06 103 PHE A C 1
ATOM 820 O O . PHE A 1 103 ? -4.630 -2.664 11.735 1.00 58.06 103 PHE A O 1
ATOM 827 N N . CYS A 1 104 ? -5.429 -3.362 9.778 1.00 56.59 104 CYS A N 1
ATOM 828 C CA . CYS A 1 104 ? -5.843 -4.692 10.221 1.00 56.59 104 CYS A CA 1
ATOM 829 C C . CYS A 1 104 ? -4.647 -5.629 10.415 1.00 56.59 104 CYS A C 1
ATOM 831 O O . CYS A 1 104 ? -4.781 -6.848 10.309 1.00 56.59 104 CYS A O 1
ATOM 833 N N . ARG A 1 105 ? -3.461 -5.078 10.687 1.00 63.62 105 ARG A N 1
ATOM 834 C CA . ARG A 1 105 ? -2.353 -5.886 11.174 1.00 63.62 105 ARG A CA 1
ATOM 835 C C . ARG A 1 105 ? -2.709 -6.284 12.604 1.00 63.62 105 ARG A C 1
ATOM 837 O O . ARG A 1 105 ? -2.956 -5.392 13.415 1.00 63.62 105 ARG A O 1
ATOM 844 N N . PRO A 1 106 ? -2.789 -7.586 12.925 1.00 60.03 106 PRO A N 1
ATOM 845 C CA . PRO A 1 106 ? -3.076 -8.004 14.285 1.00 60.03 106 PRO A CA 1
ATOM 846 C C . PRO A 1 106 ? -1.982 -7.441 15.197 1.00 60.03 106 PRO A C 1
ATOM 848 O O . PRO A 1 106 ? -0.819 -7.812 15.073 1.00 60.03 106 PRO A O 1
ATOM 851 N N . THR A 1 107 ? -2.355 -6.514 16.079 1.00 69.50 107 THR A N 1
ATOM 852 C CA . THR A 1 107 ? -1.450 -5.905 17.068 1.00 69.50 107 THR A CA 1
ATOM 853 C C . THR A 1 107 ? -0.992 -6.922 18.105 1.00 69.50 107 THR A C 1
ATOM 855 O O . THR A 1 107 ? 0.091 -6.799 18.668 1.00 69.50 107 THR A O 1
ATOM 858 N N . LEU A 1 108 ? -1.806 -7.953 18.332 1.00 76.75 108 LEU A N 1
ATOM 859 C CA . LEU A 1 108 ? -1.481 -9.051 19.224 1.00 76.75 108 LEU A CA 1
ATOM 860 C C . LEU A 1 108 ? -0.600 -10.086 18.511 1.00 76.75 108 LEU A C 1
ATOM 862 O O . LEU A 1 108 ? -0.972 -10.527 17.413 1.00 76.75 108 LEU A O 1
ATOM 866 N N . PRO A 1 109 ? 0.499 -10.549 19.133 1.00 86.12 109 PRO A N 1
ATOM 867 C CA . PRO A 1 109 ? 1.265 -11.686 18.630 1.00 86.12 109 PRO A CA 1
ATOM 868 C C . PRO A 1 109 ? 0.397 -12.959 18.579 1.00 86.12 109 PRO A C 1
ATOM 870 O O . PRO A 1 109 ? -0.721 -12.980 19.110 1.00 86.12 109 PRO A O 1
ATOM 873 N N . PRO A 1 110 ? 0.839 -14.019 17.879 1.00 90.38 110 PRO A N 1
ATOM 874 C CA . PRO A 1 110 ? 0.167 -15.313 17.931 1.00 90.38 110 PRO A CA 1
ATOM 875 C C . PRO A 1 110 ? 0.012 -15.797 19.376 1.00 90.38 110 PRO A C 1
ATOM 877 O O . PRO A 1 110 ? 0.941 -15.665 20.169 1.00 90.38 110 PRO A O 1
ATOM 880 N N . LEU A 1 111 ? -1.161 -16.331 19.714 1.00 91.31 111 LEU A N 1
ATOM 881 C CA . LEU A 1 111 ? -1.442 -16.849 21.056 1.00 91.31 111 LEU A CA 1
ATOM 882 C C . LEU A 1 111 ? -1.308 -18.369 21.061 1.00 91.31 111 LEU A C 1
ATOM 884 O O . LEU A 1 111 ? -1.727 -19.018 20.105 1.00 91.31 111 LEU A O 1
ATOM 888 N N . VAL A 1 112 ? -0.752 -18.928 22.131 1.00 93.44 112 VAL A N 1
ATOM 889 C CA . VAL A 1 112 ? -0.658 -20.381 22.314 1.00 93.44 112 VAL A CA 1
ATOM 890 C C . VAL A 1 112 ? -2.004 -20.903 22.807 1.00 93.44 112 VAL A C 1
ATOM 892 O O . VAL A 1 112 ? -2.573 -20.380 23.765 1.00 93.44 112 VAL A O 1
ATOM 895 N N . ARG A 1 113 ? -2.527 -21.918 22.126 1.00 92.00 113 ARG A N 1
ATOM 896 C CA . ARG A 1 113 ? -3.725 -22.652 22.522 1.00 92.00 113 ARG A CA 1
ATOM 897 C C . ARG A 1 113 ? -3.380 -23.734 23.555 1.00 92.00 113 ARG A C 1
ATOM 899 O O . ARG A 1 113 ? -2.231 -24.169 23.613 1.00 92.00 113 ARG A O 1
ATOM 906 N N . PRO A 1 114 ? -4.360 -24.222 24.337 1.00 87.94 114 PRO A N 1
ATOM 907 C CA . PRO A 1 114 ? -4.136 -25.313 25.292 1.00 87.94 114 PRO A CA 1
ATOM 908 C C . PRO A 1 114 ? -3.610 -26.613 24.658 1.00 87.94 114 PRO A C 1
ATOM 910 O O . PRO A 1 114 ? -2.939 -27.388 25.327 1.00 87.94 114 PRO A O 1
ATOM 913 N N . ASP A 1 115 ? -3.886 -26.837 23.371 1.00 89.88 115 ASP A N 1
ATOM 914 C CA . ASP A 1 115 ? -3.390 -27.974 22.581 1.00 89.88 115 ASP A CA 1
ATOM 915 C C . ASP A 1 115 ? -1.942 -27.788 22.069 1.00 89.88 115 ASP A C 1
ATOM 917 O O . ASP A 1 115 ? -1.424 -28.638 21.348 1.00 89.88 115 ASP A O 1
ATOM 921 N N . GLY A 1 116 ? -1.286 -26.672 22.413 1.00 90.75 116 GLY A N 1
ATOM 922 C CA . GLY A 1 116 ? 0.065 -26.320 21.970 1.00 90.75 116 GLY A CA 1
ATOM 923 C C . GLY A 1 116 ? 0.140 -25.662 20.587 1.00 90.75 116 GLY A C 1
ATOM 924 O O . GLY A 1 116 ? 1.222 -25.253 20.165 1.00 90.75 116 GLY A O 1
ATOM 925 N N . THR A 1 117 ? -0.979 -25.509 19.874 1.00 93.62 117 THR A N 1
ATOM 926 C CA . THR A 1 117 ? -1.008 -24.853 18.556 1.00 93.62 117 THR A CA 1
ATOM 927 C C . THR A 1 117 ? -1.069 -23.324 18.672 1.00 93.62 117 THR A C 1
ATOM 929 O O . THR A 1 117 ? -1.387 -22.771 19.724 1.00 93.62 117 THR A O 1
ATOM 932 N N . LEU A 1 118 ? -0.780 -22.598 17.584 1.00 93.62 118 LEU A N 1
ATOM 933 C CA . LEU A 1 118 ? -0.773 -21.128 17.570 1.00 93.62 118 LEU A CA 1
ATOM 934 C C . LEU A 1 118 ? -2.009 -20.534 16.881 1.00 93.62 118 LEU A C 1
ATOM 936 O O . LEU A 1 118 ? -2.363 -20.904 15.759 1.00 93.62 118 LEU A O 1
ATOM 940 N N . ALA A 1 119 ? -2.661 -19.582 17.546 1.00 90.50 119 ALA A N 1
ATOM 941 C CA . ALA A 1 119 ? -3.750 -18.773 17.012 1.00 90.50 119 ALA A CA 1
ATOM 942 C C . ALA A 1 119 ? -3.189 -17.516 16.339 1.00 90.50 119 ALA A C 1
ATOM 944 O O . ALA A 1 119 ? -2.686 -16.607 17.006 1.00 90.50 119 ALA A O 1
ATOM 945 N N . HIS A 1 120 ? -3.289 -17.448 15.012 1.00 88.06 120 HIS A N 1
ATOM 946 C CA . HIS A 1 120 ? -2.703 -16.368 14.215 1.00 88.06 120 HIS A CA 1
ATOM 947 C C . HIS A 1 120 ? -3.737 -15.315 13.822 1.00 88.06 120 HIS A C 1
ATOM 949 O O . HIS A 1 120 ? -3.436 -14.116 13.824 1.00 88.06 120 HIS A O 1
ATOM 955 N N . THR A 1 121 ? -4.962 -15.745 13.524 1.00 86.44 121 THR A N 1
ATOM 956 C CA . THR A 1 121 ? -6.027 -14.860 13.049 1.00 86.44 121 THR A CA 1
ATOM 957 C C . THR A 1 121 ? -6.720 -14.139 14.204 1.00 86.44 121 THR A C 1
ATOM 959 O O . THR A 1 121 ? -6.771 -14.623 15.335 1.00 86.44 121 THR A O 1
ATOM 962 N N . ALA A 1 122 ? -7.296 -12.966 13.926 1.00 84.75 122 ALA A N 1
ATOM 963 C CA . ALA A 1 122 ? -8.048 -12.210 14.929 1.00 84.75 122 ALA A CA 1
ATOM 964 C C . ALA A 1 122 ? -9.254 -13.000 15.473 1.00 84.75 122 ALA A C 1
ATOM 966 O O . ALA A 1 122 ? -9.534 -12.944 16.667 1.00 84.75 122 ALA A O 1
ATOM 967 N N . ARG A 1 123 ? -9.925 -13.780 14.613 1.00 87.12 123 ARG A N 1
ATOM 968 C CA . ARG A 1 123 ? -11.079 -14.607 14.989 1.00 87.12 123 ARG A CA 1
ATOM 969 C C . ARG A 1 123 ? -10.695 -15.711 15.972 1.00 87.12 123 ARG A C 1
ATOM 971 O O . ARG A 1 123 ? -11.374 -15.886 16.976 1.00 87.12 123 ARG A O 1
ATOM 978 N N . GLU A 1 124 ? -9.601 -16.423 15.708 1.00 89.75 124 GLU A N 1
ATOM 979 C CA . GLU A 1 124 ? -9.108 -17.473 16.608 1.00 89.75 124 GLU A CA 1
ATOM 980 C C . GLU A 1 124 ? -8.701 -16.903 17.968 1.00 89.75 124 GLU A C 1
ATOM 982 O O . GLU A 1 124 ? -9.050 -17.468 19.000 1.00 89.75 124 GLU A O 1
ATOM 987 N N . LYS A 1 125 ? -8.004 -15.759 17.976 1.00 91.25 125 LYS A N 1
ATOM 988 C CA . LYS A 1 125 ? -7.597 -15.074 19.211 1.00 91.25 125 LYS A CA 1
ATOM 989 C C . LYS A 1 125 ? -8.804 -14.634 20.037 1.00 91.25 125 LYS A C 1
ATOM 991 O O . LYS A 1 125 ? -8.836 -14.872 21.239 1.00 91.25 125 LYS A O 1
ATOM 996 N N . ALA A 1 126 ? -9.806 -14.034 19.393 1.00 90.50 126 ALA A N 1
ATOM 997 C CA . ALA A 1 126 ? -11.044 -13.632 20.056 1.00 90.50 126 ALA A CA 1
ATOM 998 C C . ALA A 1 126 ? -11.782 -14.837 20.659 1.00 90.50 126 ALA A C 1
ATOM 1000 O O . ALA A 1 126 ? -12.214 -14.773 21.808 1.00 90.50 126 ALA A O 1
ATOM 1001 N N . GLY A 1 127 ? -11.863 -15.948 19.920 1.00 92.00 127 GLY A N 1
ATOM 1002 C CA . GLY A 1 127 ? -12.443 -17.195 20.420 1.00 92.00 127 GLY A CA 1
ATOM 1003 C C . GLY A 1 127 ? -11.713 -17.730 21.653 1.00 92.00 127 GLY A C 1
ATOM 1004 O O . GLY A 1 127 ? -12.360 -18.099 22.628 1.00 92.00 127 GLY A O 1
ATOM 1005 N N . LEU A 1 128 ? -10.377 -17.694 21.648 1.00 93.06 128 LEU A N 1
ATOM 1006 C CA . LEU A 1 128 ? -9.560 -18.148 22.774 1.00 93.06 128 LEU A CA 1
ATOM 1007 C C . LEU A 1 128 ? -9.765 -17.290 24.030 1.00 93.06 128 LEU A C 1
ATOM 1009 O O . LEU A 1 128 ? -9.921 -17.830 25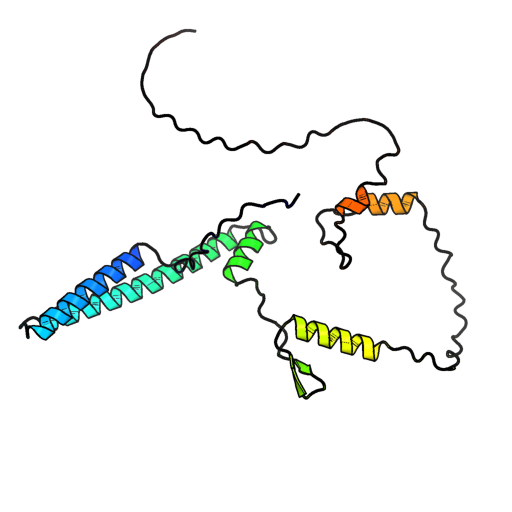.126 1.00 93.06 128 LEU A O 1
ATOM 1013 N N . PHE A 1 129 ? -9.824 -15.964 23.883 1.00 92.44 129 PHE A N 1
ATOM 1014 C CA . PHE A 1 129 ? -10.144 -15.080 25.005 1.00 92.44 129 PHE A CA 1
ATOM 1015 C C . PHE A 1 129 ? -11.548 -15.326 25.548 1.00 92.44 129 PHE A C 1
ATOM 1017 O O . PHE A 1 129 ? -11.716 -15.404 26.762 1.00 92.44 129 PHE A O 1
ATOM 1024 N N . ALA A 1 130 ? -12.540 -15.499 24.671 1.00 92.38 130 ALA A N 1
ATOM 1025 C CA . ALA A 1 130 ? -13.907 -15.790 25.084 1.00 92.38 130 ALA A CA 1
ATOM 1026 C C . ALA A 1 130 ? -13.993 -17.113 25.860 1.00 92.38 130 ALA A C 1
ATOM 1028 O O . ALA A 1 130 ? -14.611 -17.155 26.921 1.00 92.38 130 ALA A O 1
ATOM 1029 N N . SER A 1 131 ? -13.324 -18.173 25.388 1.00 91.31 131 SER A N 1
ATOM 1030 C CA . SER A 1 131 ? -13.297 -19.458 26.096 1.00 91.31 131 SER A CA 1
ATOM 1031 C C . SER A 1 131 ? -12.582 -19.369 27.442 1.00 91.31 131 SER A C 1
ATOM 1033 O O . SER A 1 131 ? -13.058 -19.935 28.422 1.00 91.31 131 SER A O 1
ATOM 1035 N N . LEU A 1 132 ? -11.465 -18.638 27.509 1.00 91.69 132 LEU A N 1
ATOM 1036 C CA . LEU A 1 132 ? -10.687 -18.489 28.738 1.00 91.69 132 LEU A CA 1
ATOM 1037 C C . LEU A 1 132 ? -11.445 -17.655 29.776 1.00 91.69 132 LEU A C 1
ATOM 1039 O O . LEU A 1 132 ? -11.468 -18.002 30.954 1.00 91.69 132 LEU A O 1
ATOM 1043 N N . PHE A 1 133 ? -12.129 -16.602 29.329 1.00 92.00 133 PHE A N 1
ATOM 1044 C CA . PHE A 1 133 ? -13.031 -15.826 30.170 1.00 92.00 133 PHE A CA 1
ATOM 1045 C C . PHE A 1 133 ? -14.186 -16.690 30.683 1.00 92.00 133 PHE A C 1
ATOM 1047 O O . PHE A 1 133 ? -14.379 -16.784 31.888 1.00 92.00 133 PHE A O 1
ATOM 1054 N N . ALA A 1 134 ? -14.895 -17.399 29.800 1.00 89.94 134 ALA A N 1
ATOM 1055 C CA . ALA A 1 134 ? -16.006 -18.266 30.189 1.00 89.94 134 ALA A CA 1
ATOM 1056 C C . ALA A 1 134 ? -15.584 -19.369 31.173 1.00 89.94 134 ALA A C 1
ATOM 1058 O O . ALA A 1 134 ? -16.332 -19.681 32.095 1.00 89.94 134 ALA A O 1
ATOM 1059 N N . HIS A 1 135 ? -14.386 -19.934 31.003 1.00 87.69 135 HIS A N 1
ATOM 1060 C CA . HIS A 1 135 ? -13.817 -20.910 31.929 1.00 87.69 135 HIS A CA 1
ATOM 1061 C C . HIS A 1 135 ? -13.563 -20.304 33.318 1.00 87.69 135 HIS A C 1
ATOM 1063 O O . HIS A 1 135 ? -13.931 -20.903 34.326 1.00 87.69 135 HIS A O 1
ATOM 1069 N N . ASN A 1 136 ? -12.977 -19.105 33.372 1.00 88.12 136 ASN A N 1
ATOM 1070 C CA . ASN A 1 136 ? -12.639 -18.423 34.625 1.00 88.12 136 ASN A CA 1
ATOM 1071 C C . ASN A 1 136 ? -13.844 -17.750 35.302 1.00 88.12 136 ASN A C 1
ATOM 1073 O O . ASN A 1 136 ? -13.790 -17.446 36.488 1.00 88.12 136 ASN A O 1
ATOM 1077 N N . SER A 1 137 ? -14.929 -17.513 34.566 1.00 85.94 137 SER A N 1
ATOM 1078 C CA . SER A 1 137 ? -16.170 -16.912 35.068 1.00 85.94 137 SER A CA 1
ATOM 1079 C C . SER A 1 137 ? -17.222 -17.944 35.483 1.00 85.94 137 SER A C 1
ATOM 1081 O O . SER A 1 137 ? -18.408 -17.626 35.556 1.00 85.94 137 SER A O 1
ATOM 1083 N N . ARG A 1 138 ? -16.816 -19.186 35.763 1.00 81.56 138 ARG A N 1
ATOM 1084 C CA . ARG A 1 138 ? -17.702 -20.192 36.353 1.00 81.56 138 ARG A CA 1
ATOM 1085 C C . ARG A 1 138 ? -17.819 -19.943 37.852 1.00 81.56 138 ARG A C 1
ATOM 1087 O O . ARG A 1 138 ? -16.836 -20.055 38.576 1.00 81.56 138 ARG A O 1
ATOM 1094 N N . LEU A 1 139 ? -19.023 -19.620 38.310 1.00 73.69 139 LEU A N 1
ATOM 1095 C CA . LEU A 1 139 ? -19.350 -19.691 39.729 1.00 73.69 139 LEU A CA 1
ATOM 1096 C C . LEU A 1 139 ? -19.544 -21.163 40.093 1.00 73.69 139 LEU A C 1
ATOM 1098 O O . LEU A 1 139 ? -20.245 -21.886 39.382 1.00 73.69 139 LEU A O 1
ATOM 1102 N N . ASP A 1 140 ? -18.913 -21.605 41.177 1.00 72.31 140 ASP A N 1
ATOM 1103 C CA . ASP A 1 140 ? -19.211 -22.908 41.757 1.00 72.31 140 ASP A CA 1
ATOM 1104 C C . ASP A 1 140 ? -20.636 -22.858 42.323 1.00 72.31 140 ASP A C 1
ATOM 1106 O O . ASP A 1 140 ? -20.904 -22.180 43.313 1.00 72.31 140 ASP A O 1
ATOM 1110 N N . THR A 1 141 ? -21.572 -23.522 41.645 1.00 63.50 141 THR A N 1
ATOM 1111 C CA . THR A 1 141 ? -22.958 -23.684 42.104 1.00 63.50 141 THR A CA 1
ATOM 1112 C C . THR A 1 141 ? -23.095 -24.798 43.143 1.00 63.50 141 THR A C 1
ATOM 1114 O O . THR A 1 141 ? -24.213 -25.228 43.429 1.00 63.50 141 THR A O 1
ATOM 1117 N N . GLY A 1 142 ? -21.983 -25.319 43.672 1.00 70.12 142 GLY A N 1
ATOM 1118 C CA . GLY A 1 142 ? -21.980 -26.225 44.809 1.00 70.12 142 GLY A CA 1
ATOM 1119 C C . GLY A 1 142 ? -22.736 -25.650 46.009 1.00 70.12 142 GLY A C 1
ATOM 1120 O O . GLY A 1 142 ? -23.013 -24.454 46.094 1.00 70.12 142 GLY A O 1
ATOM 1121 N N . SER A 1 143 ? -23.050 -26.510 46.978 1.00 68.38 143 SER A N 1
ATOM 1122 C CA . SER A 1 143 ? -23.760 -26.177 48.224 1.00 68.38 143 SER A CA 1
ATOM 1123 C C . SER A 1 143 ? -22.967 -25.262 49.176 1.00 68.38 143 SER A C 1
ATOM 1125 O O . SER A 1 143 ? -23.168 -25.307 50.390 1.00 68.38 143 SER A O 1
ATOM 1127 N N . ALA A 1 144 ? -22.024 -24.477 48.658 1.00 69.38 144 ALA A N 1
ATOM 1128 C CA . ALA A 1 144 ? -21.239 -23.530 49.418 1.00 69.38 144 ALA A CA 1
ATOM 1129 C C . ALA A 1 144 ? -22.168 -22.436 49.949 1.00 69.38 144 ALA A C 1
ATOM 1131 O O . ALA A 1 144 ? -22.777 -21.674 49.198 1.00 69.38 144 ALA A O 1
ATOM 1132 N N . THR A 1 145 ? -22.284 -22.360 51.270 1.00 72.62 145 THR A N 1
ATOM 1133 C CA . THR A 1 145 ? -22.949 -21.241 51.928 1.00 72.62 145 THR A CA 1
ATOM 1134 C C . THR A 1 145 ? -22.162 -19.967 51.630 1.00 72.62 145 THR A C 1
ATOM 1136 O O . THR A 1 145 ? -20.957 -19.940 51.909 1.00 72.62 145 THR A O 1
ATOM 1139 N N . PRO A 1 146 ? -22.795 -18.918 51.070 1.00 73.31 146 PRO A N 1
ATOM 1140 C CA . PRO A 1 146 ? -22.115 -17.652 50.847 1.00 73.31 146 PRO A CA 1
ATOM 1141 C C . PRO A 1 146 ? -21.558 -17.136 52.182 1.00 73.31 146 PRO A C 1
ATOM 1143 O O . PRO A 1 146 ? -22.194 -17.338 53.223 1.00 73.31 146 PRO A O 1
ATOM 1146 N N . PRO A 1 147 ? -20.378 -16.492 52.187 1.00 78.25 147 PRO A N 1
ATOM 1147 C CA . PRO A 1 147 ? -19.832 -15.914 53.405 1.00 78.25 147 PRO A CA 1
ATOM 1148 C C . PRO A 1 147 ? -20.845 -14.933 53.992 1.00 78.25 147 PRO A C 1
ATOM 1150 O O . PRO A 1 147 ? -21.471 -14.167 53.256 1.00 78.25 147 PRO A O 1
ATOM 1153 N N . THR A 1 148 ? -21.008 -14.957 55.314 1.00 78.94 148 THR A N 1
ATOM 1154 C CA . THR A 1 148 ? -21.875 -14.013 56.018 1.00 78.94 148 THR A CA 1
ATOM 1155 C C . THR A 1 148 ? -21.347 -12.605 55.776 1.00 78.94 148 THR A C 1
ATOM 1157 O O . THR A 1 148 ? -20.349 -12.189 56.366 1.00 78.94 148 THR A O 1
ATOM 1160 N N . LEU A 1 149 ? -21.983 -11.883 54.855 1.00 76.19 149 LEU A N 1
ATOM 1161 C CA . LEU A 1 149 ? -21.629 -10.502 54.573 1.00 76.19 149 LEU A CA 1
ATOM 1162 C C . LEU A 1 149 ? -21.999 -9.656 55.799 1.00 76.19 149 LEU A C 1
ATOM 1164 O O . LEU A 1 149 ? -23.094 -9.832 56.344 1.00 76.19 149 LEU A O 1
ATOM 1168 N N . PRO A 1 150 ? -21.124 -8.741 56.255 1.00 79.19 150 PRO A N 1
ATOM 1169 C CA . PRO A 1 150 ? -21.507 -7.782 57.278 1.00 79.19 150 PRO A CA 1
ATOM 1170 C C . PRO A 1 150 ? -22.738 -7.013 56.794 1.00 79.19 150 PRO A C 1
ATOM 1172 O O . PRO A 1 150 ? -22.816 -6.624 55.626 1.00 79.19 150 PRO A O 1
ATOM 1175 N N . HIS A 1 151 ? -23.714 -6.835 57.685 1.00 73.00 151 HIS A N 1
ATOM 1176 C CA . HIS A 1 151 ? -24.961 -6.155 57.363 1.00 73.00 151 HIS A CA 1
ATOM 1177 C C . HIS A 1 151 ? -24.654 -4.732 56.886 1.00 73.00 151 HIS A C 1
ATOM 1179 O O . HIS A 1 151 ? -24.277 -3.857 57.666 1.00 73.00 151 HIS A O 1
ATOM 1185 N N . CYS A 1 152 ? -24.775 -4.516 55.580 1.00 70.81 152 CYS A N 1
ATOM 1186 C CA . CYS A 1 152 ? -24.648 -3.202 54.987 1.00 70.81 152 CYS A CA 1
ATOM 1187 C C . CYS A 1 152 ? -25.957 -2.457 55.272 1.00 70.81 152 CYS A C 1
ATOM 1189 O O . CYS A 1 152 ? -26.983 -2.757 54.668 1.00 70.81 152 CYS A O 1
ATOM 1191 N N . GLY A 1 153 ? -25.938 -1.516 56.222 1.00 77.62 153 GLY A N 1
ATOM 1192 C CA . GLY A 1 153 ? -27.116 -0.724 56.608 1.00 77.62 153 GLY A CA 1
ATOM 1193 C C . GLY A 1 153 ? -27.629 0.221 55.513 1.00 77.62 153 GLY A C 1
ATOM 1194 O O . GLY A 1 153 ? -28.605 0.939 55.718 1.00 77.62 153 GLY A O 1
ATOM 1195 N N . THR A 1 154 ? -26.980 0.244 54.350 1.00 78.50 154 THR A N 1
ATOM 1196 C CA . THR A 1 154 ? -27.425 0.973 53.168 1.00 78.50 154 THR A CA 1
ATOM 1197 C C . THR A 1 154 ? -28.084 0.004 52.190 1.00 78.50 154 THR A C 1
ATOM 1199 O O . THR A 1 154 ? -27.429 -0.753 51.477 1.00 78.50 154 THR A O 1
ATOM 1202 N N . SER A 1 155 ? -29.416 0.038 52.140 1.00 76.62 155 SER A N 1
ATOM 1203 C CA . SER A 1 155 ? -30.176 -0.598 51.063 1.00 76.62 155 SER A CA 1
ATOM 1204 C C . SER A 1 155 ? -30.208 0.334 49.860 1.00 76.62 155 SER A C 1
ATOM 1206 O O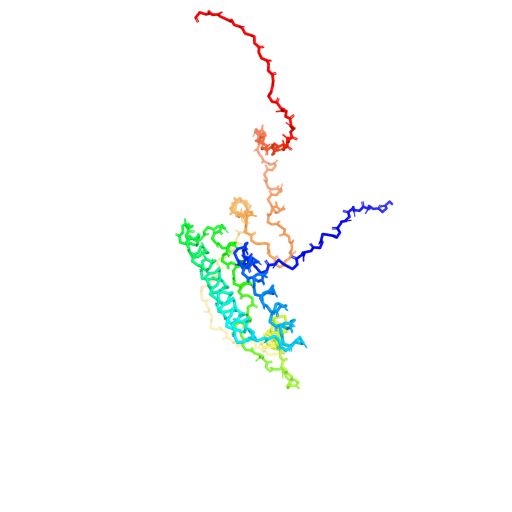 . SER A 1 155 ? -30.475 1.530 50.000 1.00 76.62 155 SER A O 1
ATOM 1208 N N . MET A 1 156 ? -29.979 -0.207 48.665 1.00 80.75 156 MET A N 1
ATOM 1209 C CA . MET A 1 156 ? -30.267 0.533 47.441 1.00 80.75 156 MET A CA 1
ATOM 1210 C C . MET A 1 156 ? -31.778 0.830 47.407 1.00 80.75 156 MET A C 1
ATOM 1212 O O . MET A 1 156 ? -32.567 -0.083 47.669 1.00 80.75 156 MET A O 1
ATOM 1216 N N . PRO A 1 157 ? -32.201 2.079 47.142 1.00 82.94 157 PRO A N 1
ATOM 1217 C CA . PRO A 1 157 ? -33.614 2.384 46.980 1.00 82.94 157 PRO A CA 1
ATOM 1218 C C . PRO A 1 157 ? -34.183 1.612 45.787 1.00 82.94 157 PRO A C 1
ATOM 1220 O O . PRO A 1 157 ? -33.485 1.350 44.806 1.00 82.94 157 PRO A O 1
ATOM 1223 N N . GLU A 1 158 ? -35.460 1.257 45.878 1.00 84.12 158 GLU A N 1
ATOM 1224 C CA . GLU A 1 158 ? -36.162 0.530 44.828 1.00 84.12 158 GLU A CA 1
ATOM 1225 C C . GLU A 1 158 ? -36.108 1.302 43.500 1.00 84.12 158 GLU A C 1
ATOM 1227 O O . GLU A 1 158 ? -36.490 2.476 43.408 1.00 84.12 158 GLU A O 1
ATOM 1232 N N . VAL A 1 159 ? -35.596 0.642 42.460 1.00 85.12 159 VAL A N 1
ATOM 1233 C CA . VAL A 1 159 ? -35.415 1.248 41.140 1.00 85.12 159 VAL A CA 1
ATOM 1234 C C . VAL A 1 159 ? -36.763 1.300 40.431 1.00 85.12 159 VAL A C 1
ATOM 1236 O O . VAL A 1 159 ? -37.281 0.289 39.968 1.00 85.12 159 VAL A O 1
ATOM 1239 N N . HIS A 1 160 ? -37.318 2.501 40.310 1.00 86.88 160 HIS A N 1
ATOM 1240 C CA . HIS A 1 160 ? -38.572 2.733 39.603 1.00 86.88 160 HIS A CA 1
ATOM 1241 C C . HIS A 1 160 ? -38.293 3.169 38.164 1.00 86.88 160 HIS A C 1
ATOM 1243 O O . HIS A 1 160 ? -37.888 4.306 37.931 1.00 86.88 160 HIS A O 1
ATOM 1249 N N . ILE A 1 161 ? -38.550 2.296 37.188 1.00 86.94 161 ILE A N 1
ATOM 1250 C CA . ILE A 1 161 ? -38.438 2.644 35.766 1.00 86.94 161 ILE A CA 1
ATOM 1251 C C . ILE A 1 161 ? -39.709 3.384 35.343 1.00 86.94 161 ILE A C 1
ATOM 1253 O O . ILE A 1 161 ? -40.783 2.794 35.240 1.00 86.94 161 ILE A O 1
ATOM 1257 N N . ARG A 1 162 ? -39.604 4.693 35.093 1.00 90.38 162 ARG A N 1
ATOM 1258 C CA . ARG A 1 162 ? -40.750 5.508 34.657 1.00 90.38 162 ARG A CA 1
ATOM 1259 C C . ARG A 1 162 ? -40.814 5.586 33.134 1.00 90.38 162 ARG A C 1
ATOM 1261 O O . ARG A 1 162 ? -39.811 5.872 32.485 1.00 90.38 162 ARG A O 1
ATOM 1268 N N . ASN A 1 163 ? -42.015 5.495 32.560 1.00 88.12 163 ASN A N 1
ATOM 1269 C CA . ASN A 1 163 ? -42.228 5.614 31.105 1.00 88.12 163 ASN A CA 1
ATOM 1270 C C . ASN A 1 163 ? -41.603 6.886 30.500 1.00 88.12 163 ASN A C 1
ATOM 1272 O O . ASN A 1 163 ? -41.010 6.848 29.426 1.00 88.12 163 ASN A O 1
ATOM 1276 N N . LYS A 1 164 ? -41.661 8.013 31.223 1.00 86.62 164 LYS A N 1
ATOM 1277 C CA . LYS A 1 164 ? -41.019 9.283 30.834 1.00 86.62 164 LYS A CA 1
ATOM 1278 C C . LYS A 1 164 ? -39.499 9.167 30.681 1.00 86.62 164 LYS A C 1
ATOM 1280 O O . LYS A 1 164 ? -38.913 9.830 29.827 1.00 86.62 164 LYS A O 1
ATOM 1285 N N . GLU A 1 165 ? -38.850 8.393 31.542 1.00 85.31 165 GLU A N 1
ATOM 1286 C CA . GLU A 1 165 ? -37.397 8.213 31.530 1.00 85.31 165 GLU A CA 1
ATOM 1287 C C . GLU A 1 165 ? -36.981 7.304 30.381 1.00 85.31 165 GLU A C 1
ATOM 1289 O O . GLU A 1 165 ? -36.031 7.630 29.670 1.00 85.31 165 GLU A O 1
ATOM 1294 N N . VAL A 1 166 ? -37.760 6.247 30.131 1.00 86.69 166 VAL A N 1
ATOM 1295 C CA . VAL A 1 166 ? -37.603 5.374 28.962 1.00 86.69 166 VAL A CA 1
ATOM 1296 C C . VAL A 1 166 ? -37.749 6.181 27.671 1.00 86.69 166 VAL A C 1
ATOM 1298 O O . VAL A 1 166 ? -36.864 6.139 26.820 1.00 86.69 166 VAL A O 1
ATOM 1301 N N . LEU A 1 167 ? -38.799 7.002 27.554 1.00 85.56 167 LEU A N 1
ATOM 1302 C CA . LEU A 1 167 ? -39.013 7.865 26.391 1.00 85.56 167 LEU A CA 1
ATOM 1303 C C . LEU A 1 167 ? -37.855 8.851 26.194 1.00 85.56 167 LEU A C 1
ATOM 1305 O O . LEU A 1 167 ? -37.344 9.004 25.090 1.00 85.56 167 LEU A O 1
ATOM 1309 N N . ARG A 1 168 ? -37.387 9.491 27.272 1.00 84.25 168 ARG A N 1
ATOM 1310 C CA . ARG A 1 168 ? -36.239 10.408 27.221 1.00 84.25 168 ARG A CA 1
ATOM 1311 C C . ARG A 1 168 ? -34.960 9.699 26.769 1.00 84.25 168 ARG A C 1
ATOM 1313 O O . ARG A 1 168 ? -34.179 10.300 26.035 1.00 84.25 168 ARG A O 1
ATOM 1320 N N . ALA A 1 169 ? -34.724 8.474 27.232 1.00 84.31 169 ALA A N 1
ATOM 1321 C CA . ALA A 1 169 ? -33.564 7.681 26.842 1.00 84.31 169 ALA A CA 1
ATOM 1322 C C . ALA A 1 169 ? -33.633 7.291 25.358 1.00 84.31 169 ALA A C 1
ATOM 1324 O O . ALA A 1 169 ? -32.651 7.479 24.642 1.00 84.31 169 ALA A O 1
ATOM 1325 N N . LEU A 1 170 ? -34.805 6.854 24.884 1.00 83.38 170 LEU A N 1
ATOM 1326 C CA . LEU A 1 170 ? -35.046 6.546 23.474 1.00 83.38 170 LEU A CA 1
ATOM 1327 C C . LEU A 1 170 ? -34.853 7.786 22.593 1.00 83.38 170 LEU A C 1
ATOM 1329 O O . LEU A 1 170 ? -34.072 7.734 21.655 1.00 83.38 170 LEU A O 1
ATOM 1333 N N . CYS A 1 171 ? -35.434 8.939 22.934 1.00 79.69 171 CYS A N 1
ATOM 1334 C CA . CYS A 1 171 ? -35.269 10.170 22.147 1.00 79.69 171 CYS A CA 1
ATOM 1335 C C . CYS A 1 171 ? -33.824 10.703 22.098 1.00 79.69 171 CYS A C 1
ATOM 1337 O O . CYS A 1 171 ? -33.509 11.544 21.260 1.00 79.69 171 CYS A O 1
ATOM 1339 N N . ARG A 1 172 ? -32.945 10.259 23.005 1.00 82.44 172 ARG A N 1
ATOM 1340 C CA . ARG A 1 172 ? -31.519 10.633 23.041 1.00 82.44 172 ARG A CA 1
ATOM 1341 C C . ARG A 1 172 ? -30.611 9.608 22.358 1.00 82.44 172 ARG A C 1
ATOM 1343 O O . ARG A 1 172 ? -29.393 9.793 22.360 1.00 82.44 172 ARG A O 1
ATOM 1350 N N . LEU A 1 173 ? -31.172 8.532 21.811 1.00 81.31 173 LEU A N 1
ATOM 1351 C CA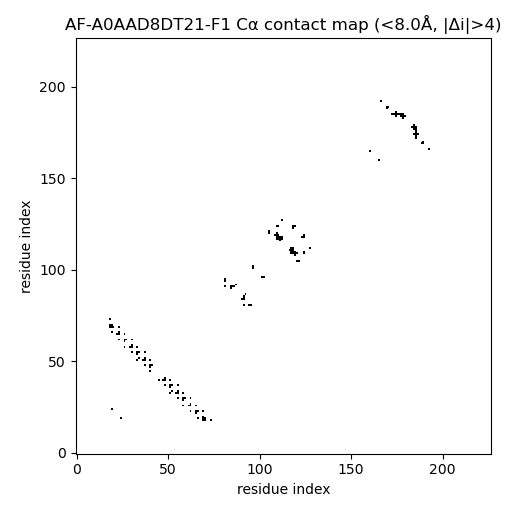 . LEU A 1 173 ? -30.411 7.511 21.108 1.00 81.31 173 LEU A CA 1
ATOM 1352 C C . LEU A 1 173 ? -29.860 8.091 19.799 1.00 81.31 173 LEU A C 1
ATOM 1354 O O . LEU A 1 173 ? -30.596 8.635 18.979 1.00 81.31 173 LEU A O 1
ATOM 1358 N N . ASP A 1 174 ? -28.553 7.967 19.594 1.00 76.88 174 ASP A N 1
ATOM 1359 C CA . ASP A 1 174 ? -27.917 8.392 18.350 1.00 76.88 174 ASP A CA 1
ATOM 1360 C C . ASP A 1 174 ? -28.014 7.267 17.316 1.00 76.88 174 ASP A C 1
ATOM 1362 O O . ASP A 1 174 ? -27.349 6.234 17.429 1.00 76.88 174 ASP A O 1
ATOM 1366 N N . VAL A 1 175 ? -28.850 7.484 16.301 1.00 76.00 175 VAL A N 1
ATOM 1367 C CA . VAL A 1 175 ? -29.085 6.544 15.193 1.00 76.00 175 VAL A CA 1
ATOM 1368 C C . VAL A 1 175 ? -27.839 6.251 14.364 1.00 76.00 175 VAL A C 1
ATOM 1370 O O . VAL A 1 175 ? -27.802 5.245 13.666 1.00 76.00 175 VAL A O 1
ATOM 1373 N N . ASN A 1 176 ? -26.809 7.094 14.449 1.00 73.94 176 ASN A N 1
ATOM 1374 C CA . ASN A 1 176 ? -25.575 6.913 13.689 1.00 73.94 176 ASN A CA 1
ATOM 1375 C C . ASN A 1 176 ? -24.533 6.067 14.436 1.00 73.94 176 ASN A C 1
ATOM 1377 O O . ASN A 1 176 ? -23.444 5.830 13.907 1.00 73.94 176 ASN A O 1
ATOM 1381 N N . LYS A 1 177 ? -24.827 5.623 15.667 1.00 74.44 177 LYS A N 1
ATOM 1382 C CA . LYS A 1 177 ? -23.941 4.733 16.427 1.00 74.44 177 LYS A CA 1
ATOM 1383 C C . LYS A 1 177 ? -24.080 3.282 15.981 1.00 74.44 177 LYS A C 1
ATOM 1385 O O . LYS A 1 177 ? -25.112 2.860 15.468 1.00 74.44 177 LYS A O 1
ATOM 1390 N N . ALA A 1 178 ? -23.008 2.524 16.200 1.00 65.12 178 ALA A N 1
ATOM 1391 C CA . ALA A 1 178 ? -22.947 1.109 15.871 1.00 65.12 178 ALA A CA 1
ATOM 1392 C C . ALA A 1 178 ? -24.043 0.318 16.601 1.00 65.12 178 ALA A C 1
ATOM 1394 O O . ALA A 1 178 ? -24.288 0.529 17.790 1.00 65.12 178 ALA A O 1
ATOM 1395 N N . SER A 1 179 ? -24.678 -0.598 15.874 1.00 72.44 179 SER A N 1
ATOM 1396 C CA . SER A 1 179 ? -25.632 -1.556 16.426 1.00 72.44 179 SER A CA 1
ATOM 1397 C C . SER A 1 179 ? -24.945 -2.487 17.424 1.00 72.44 179 SER A C 1
ATOM 1399 O O . SER A 1 179 ? -23.764 -2.812 17.272 1.00 72.44 179 SER A O 1
ATOM 1401 N N . GLY A 1 180 ? -25.691 -2.909 18.444 1.00 69.31 180 GLY A N 1
ATOM 1402 C CA . GLY A 1 180 ? -25.231 -3.927 19.382 1.00 69.31 180 GLY A CA 1
ATOM 1403 C C . GLY A 1 180 ? -24.983 -5.282 18.698 1.00 69.31 180 GLY A C 1
ATOM 1404 O O . GLY A 1 180 ? -25.349 -5.468 17.533 1.00 69.31 180 GLY A O 1
ATOM 1405 N N . PRO A 1 181 ? -24.385 -6.248 19.417 1.00 65.44 181 PRO A N 1
ATOM 1406 C CA . PRO A 1 181 ? -24.121 -7.598 18.903 1.00 65.44 181 PRO A CA 1
ATOM 1407 C C . PRO A 1 181 ? -25.393 -8.336 18.448 1.00 65.44 181 PRO A C 1
ATOM 1409 O O . PRO A 1 181 ? -25.308 -9.275 17.662 1.00 65.44 181 PRO A O 1
ATOM 1412 N N . ASP A 1 182 ? -26.558 -7.858 18.882 1.00 68.69 182 ASP A N 1
ATOM 1413 C CA . ASP A 1 182 ? -27.887 -8.395 18.584 1.00 68.69 182 ASP A CA 1
ATOM 1414 C C . ASP A 1 182 ? -28.364 -8.064 17.153 1.00 68.69 182 ASP A C 1
ATOM 1416 O O . ASP A 1 182 ? -29.451 -8.466 16.745 1.00 68.69 182 ASP A O 1
ATOM 1420 N N . GLY A 1 183 ? -27.582 -7.300 16.378 1.00 57.41 183 GLY A N 1
ATOM 1421 C CA . GLY A 1 183 ? -27.835 -7.032 14.956 1.00 57.41 183 GLY A CA 1
ATOM 1422 C C . GLY A 1 183 ? -29.014 -6.098 14.658 1.00 57.41 183 GLY A C 1
ATOM 1423 O O . GLY A 1 183 ? -29.267 -5.788 13.495 1.00 57.41 183 GLY A O 1
ATOM 1424 N N . GLY A 1 184 ? -29.722 -5.613 15.680 1.00 59.97 184 GLY A N 1
ATOM 1425 C CA . GLY A 1 184 ? -30.805 -4.646 15.528 1.00 59.97 184 GLY A CA 1
ATOM 1426 C C . GLY A 1 184 ? -30.274 -3.230 15.255 1.00 59.97 184 GLY A C 1
ATOM 1427 O O . GLY A 1 184 ? -29.562 -2.682 16.103 1.00 59.97 184 GLY A O 1
ATOM 1428 N N . PRO A 1 185 ? -30.606 -2.587 14.119 1.00 59.97 185 PRO A N 1
ATOM 1429 C CA . PRO A 1 185 ? -30.268 -1.187 13.910 1.00 59.97 185 PRO A CA 1
ATOM 1430 C C . PRO A 1 185 ? -31.014 -0.302 14.915 1.00 59.97 185 PRO A C 1
ATOM 1432 O O . PRO A 1 185 ? -32.225 -0.428 15.106 1.00 59.97 185 PRO A O 1
ATOM 1435 N N . THR A 1 186 ? -30.295 0.645 15.521 1.00 58.16 186 THR A N 1
ATOM 1436 C CA . THR A 1 186 ? -30.801 1.655 16.471 1.00 58.16 186 THR A CA 1
ATOM 1437 C C . THR A 1 186 ? -31.986 2.455 15.917 1.00 58.16 186 THR A C 1
ATOM 1439 O O . THR A 1 186 ? -32.807 2.956 16.682 1.00 58.16 186 THR A O 1
ATOM 1442 N N . GLN A 1 187 ? -32.127 2.510 14.589 1.00 56.03 187 GLN A N 1
ATOM 1443 C CA . GLN A 1 187 ? -33.264 3.092 13.877 1.00 56.03 187 GLN A CA 1
ATOM 1444 C C . GLN A 1 187 ? -34.611 2.420 14.210 1.00 56.03 187 GLN A C 1
ATOM 1446 O O . GLN A 1 187 ? -35.626 3.106 14.251 1.00 56.03 187 GLN A O 1
ATOM 1451 N N . ILE A 1 188 ? -34.641 1.103 14.463 1.00 56.56 188 ILE A N 1
ATOM 1452 C CA . ILE A 1 188 ? -35.892 0.350 14.677 1.00 56.56 188 ILE A CA 1
ATOM 1453 C C . ILE A 1 188 ? -36.466 0.594 16.082 1.00 56.56 188 ILE A C 1
ATOM 1455 O O . ILE A 1 188 ? -37.683 0.663 16.240 1.00 56.56 188 ILE A O 1
ATOM 1459 N N . MET A 1 189 ? -35.620 0.817 17.098 1.00 57.62 189 MET A N 1
ATOM 1460 C CA . MET A 1 189 ? -36.076 1.097 18.474 1.00 57.62 189 MET A CA 1
ATOM 1461 C C . MET A 1 189 ? -36.805 2.445 18.613 1.00 57.62 189 MET A C 1
ATOM 1463 O O . MET A 1 189 ? -37.569 2.638 19.556 1.00 57.62 189 MET A O 1
ATOM 1467 N N . LEU A 1 190 ? -36.598 3.373 17.674 1.00 55.31 190 LEU A N 1
ATOM 1468 C CA . LEU A 1 190 ? -37.207 4.707 17.673 1.00 55.31 190 LEU A CA 1
ATOM 1469 C C . LEU A 1 190 ? -38.585 4.772 17.000 1.00 55.31 190 LEU A C 1
ATOM 1471 O O . LEU A 1 190 ? -39.255 5.795 17.110 1.00 55.31 190 LEU A O 1
ATOM 1475 N N . ILE A 1 191 ? -39.022 3.720 16.300 1.00 53.66 191 ILE A N 1
ATOM 1476 C CA . ILE A 1 191 ? -40.245 3.768 15.476 1.00 53.66 191 ILE A CA 1
ATOM 1477 C C . ILE A 1 191 ? -41.529 3.732 16.326 1.00 53.66 191 ILE A C 1
ATOM 1479 O O . ILE A 1 191 ? -42.572 4.205 15.883 1.00 53.66 191 ILE A O 1
ATOM 1483 N N . PHE A 1 192 ? -41.467 3.253 17.570 1.00 50.12 192 PHE A N 1
ATOM 1484 C CA . PHE A 1 192 ? -42.655 3.046 18.406 1.00 50.12 192 PHE A CA 1
ATOM 1485 C C . PHE A 1 192 ? -43.062 4.175 19.383 1.00 50.12 192 PHE A C 1
ATOM 1487 O O . PHE A 1 192 ? -44.257 4.262 19.656 1.00 50.12 192 PHE A O 1
ATOM 1494 N N . PRO A 1 193 ? -42.195 5.072 19.908 1.00 49.06 193 PRO A N 1
ATOM 1495 C CA . PRO A 1 193 ? -42.642 6.018 20.941 1.00 49.06 193 PRO A CA 1
ATOM 1496 C C . PRO A 1 193 ? -43.250 7.328 20.416 1.00 49.06 193 PRO A C 1
ATOM 1498 O O . PRO A 1 193 ? -43.909 8.031 21.176 1.00 49.06 193 PRO A O 1
ATOM 1501 N N . CYS A 1 194 ? -43.022 7.696 19.151 1.00 44.94 194 CYS A N 1
ATOM 1502 C CA . CYS A 1 194 ? -43.369 9.034 18.647 1.00 44.94 194 CYS A CA 1
ATOM 1503 C C . CYS A 1 194 ? -44.767 9.151 18.013 1.00 44.94 194 CYS A C 1
ATOM 1505 O O . CYS A 1 194 ? -45.154 10.245 17.621 1.00 44.94 194 CYS A O 1
ATOM 1507 N N . TYR A 1 195 ? -45.554 8.072 17.944 1.00 47.22 195 TYR A N 1
ATOM 1508 C CA . TYR A 1 195 ? -46.908 8.094 17.359 1.00 47.22 195 TYR A CA 1
ATOM 1509 C C . TYR A 1 195 ? -48.014 8.583 18.319 1.00 47.22 195 TYR A C 1
ATOM 1511 O O . TYR A 1 195 ? -49.197 8.456 18.016 1.00 47.22 195 TYR A O 1
ATOM 1519 N N . GLY A 1 196 ? -47.651 9.145 19.477 1.00 49.41 196 GLY A N 1
ATOM 1520 C CA . GLY A 1 196 ? -48.580 9.398 20.580 1.00 49.41 196 GLY A CA 1
ATOM 1521 C C . GLY A 1 196 ? -48.575 10.808 21.166 1.00 49.41 196 GLY A C 1
ATOM 1522 O O . GLY A 1 196 ? -48.637 10.906 22.383 1.00 49.41 196 GLY A O 1
ATOM 1523 N N . SER A 1 197 ? -48.494 11.873 20.361 1.00 41.22 197 SER A N 1
ATOM 1524 C CA . SER A 1 197 ? -49.134 13.174 20.663 1.00 41.22 197 SER A CA 1
ATOM 1525 C C . SER A 1 197 ? -48.915 14.183 19.523 1.00 41.22 197 SER A C 1
ATOM 1527 O O . SER A 1 197 ? -47.801 14.663 19.337 1.00 41.22 197 SER A O 1
ATOM 1529 N N . GLU A 1 198 ? -50.014 14.519 18.844 1.00 36.06 198 GLU A N 1
ATOM 1530 C CA . GLU A 1 198 ? -50.234 15.583 17.842 1.00 36.06 198 GLU A CA 1
ATOM 1531 C C . GLU A 1 198 ? -49.695 15.420 16.398 1.00 36.06 198 GLU A C 1
ATOM 1533 O O . GLU A 1 198 ? -48.581 14.939 16.190 1.00 36.06 198 GLU A O 1
ATOM 1538 N N . PRO A 1 199 ? -50.477 15.831 15.367 1.00 49.69 199 PRO A N 1
ATOM 1539 C CA . PRO A 1 199 ? -50.180 15.544 13.968 1.00 49.69 199 PRO A CA 1
ATOM 1540 C C . PRO A 1 199 ? -49.694 16.785 13.206 1.00 49.69 199 PRO A C 1
ATOM 1542 O O . PRO A 1 199 ? -50.506 17.414 12.549 1.00 49.69 199 PRO A O 1
ATOM 1545 N N . TYR A 1 200 ? -48.403 17.137 13.199 1.00 39.38 200 TYR A N 1
ATOM 1546 C CA . TYR A 1 200 ? -47.916 18.146 12.239 1.00 39.38 200 TYR A CA 1
ATOM 1547 C C . TYR A 1 200 ? -46.473 17.924 11.766 1.00 39.38 200 TYR A C 1
ATOM 1549 O O . TYR A 1 200 ? -45.569 17.621 12.539 1.00 39.38 200 TYR A O 1
ATOM 1557 N N . ALA A 1 201 ? -46.305 18.185 10.466 1.00 33.03 201 ALA A N 1
ATOM 1558 C CA . ALA A 1 201 ? -45.084 18.294 9.670 1.00 33.03 201 ALA A CA 1
ATOM 1559 C C . ALA A 1 201 ? -44.427 16.981 9.201 1.00 33.03 201 ALA A C 1
ATOM 1561 O O . ALA A 1 201 ? -43.430 16.503 9.741 1.00 33.03 201 ALA A O 1
ATOM 1562 N N . ILE A 1 202 ? -44.912 16.500 8.051 1.00 35.62 202 ILE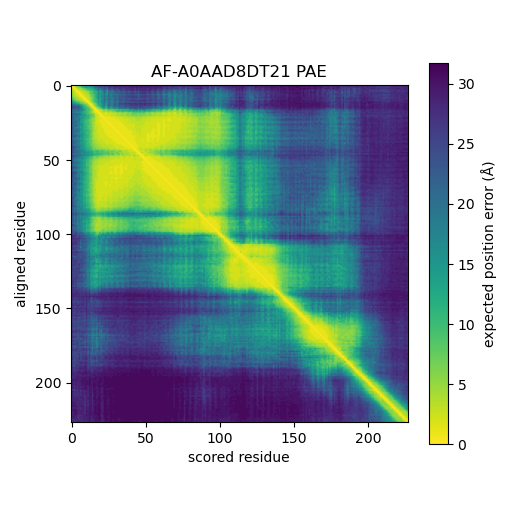 A N 1
ATOM 1563 C CA . ILE A 1 202 ? -44.073 15.810 7.068 1.00 35.62 202 ILE A CA 1
ATOM 1564 C C . ILE A 1 202 ? -42.912 16.762 6.744 1.00 35.62 202 ILE A C 1
ATOM 1566 O O . ILE A 1 202 ? -43.086 17.750 6.034 1.00 35.62 202 ILE A O 1
ATOM 1570 N N . ARG A 1 203 ? -41.721 16.505 7.291 1.00 36.94 203 ARG A N 1
ATOM 1571 C CA . ARG A 1 203 ? -40.494 17.035 6.697 1.00 36.94 203 ARG A CA 1
ATOM 1572 C C . ARG A 1 203 ? -40.235 16.209 5.452 1.00 36.94 203 ARG A C 1
ATOM 1574 O O . ARG A 1 203 ? -39.906 15.029 5.557 1.00 36.94 203 ARG A O 1
ATOM 1581 N N . GLU A 1 204 ? -40.412 16.832 4.294 1.00 36.66 204 GLU A N 1
ATOM 1582 C CA . GLU A 1 204 ? -39.992 16.248 3.031 1.00 36.66 204 GLU A CA 1
ATOM 1583 C C . GLU A 1 204 ? -38.529 15.808 3.126 1.00 36.66 204 GLU A C 1
ATOM 1585 O O . GLU A 1 204 ? -37.628 16.567 3.495 1.00 36.66 204 GLU A O 1
ATOM 1590 N N . ILE A 1 205 ? -38.319 14.534 2.825 1.00 40.75 205 ILE A N 1
ATOM 1591 C CA . ILE A 1 205 ? -37.006 13.952 2.599 1.00 40.75 205 ILE A CA 1
ATOM 1592 C C . ILE A 1 205 ? -36.497 14.578 1.294 1.00 40.75 205 ILE A C 1
ATOM 1594 O O . ILE A 1 205 ? -37.205 14.480 0.290 1.00 40.75 205 ILE A O 1
ATOM 1598 N N . PRO A 1 206 ? -35.299 15.190 1.239 1.00 36.09 206 PRO A N 1
ATOM 1599 C CA . PRO A 1 206 ? -34.732 15.583 -0.038 1.00 36.09 206 PRO A CA 1
ATOM 1600 C C . PRO A 1 206 ? -34.419 14.308 -0.825 1.00 36.09 206 PRO A C 1
ATOM 1602 O O . PRO A 1 206 ? -33.417 13.632 -0.588 1.00 36.09 206 PRO A O 1
ATOM 1605 N N . VAL A 1 207 ? -35.314 13.967 -1.751 1.00 38.94 207 VAL A N 1
ATOM 1606 C CA . VAL A 1 207 ? -35.076 12.973 -2.791 1.00 38.94 207 VAL A CA 1
ATOM 1607 C C . VAL A 1 207 ? -33.882 13.478 -3.595 1.00 38.94 207 VAL A C 1
ATOM 1609 O O . VAL A 1 207 ? -33.920 14.557 -4.190 1.00 38.94 207 VAL A O 1
ATOM 1612 N N . GLY A 1 208 ? -32.784 12.725 -3.545 1.00 39.03 208 GLY A N 1
ATOM 1613 C CA . GLY A 1 208 ? -31.589 13.008 -4.326 1.00 39.03 208 GLY A CA 1
ATOM 1614 C C . GLY A 1 208 ? -31.957 13.172 -5.798 1.00 39.03 208 GLY A C 1
ATOM 1615 O O . GLY A 1 208 ? -32.627 12.319 -6.377 1.00 39.03 208 GLY A O 1
ATOM 1616 N N . LYS A 1 209 ? -31.532 14.291 -6.390 1.00 36.00 209 LYS A N 1
ATOM 1617 C CA . LYS A 1 209 ? -31.695 14.558 -7.820 1.00 36.00 209 LYS A CA 1
ATOM 1618 C C . LYS A 1 209 ? -31.117 13.391 -8.641 1.00 36.00 209 LYS A C 1
ATOM 1620 O O . LYS A 1 209 ? -29.978 12.998 -8.378 1.00 36.00 209 LYS A O 1
ATOM 1625 N N . PRO A 1 210 ? -31.830 12.878 -9.656 1.00 35.97 210 PRO A N 1
ATOM 1626 C CA . PRO A 1 210 ? -31.227 12.003 -10.648 1.00 35.97 210 PRO A CA 1
ATOM 1627 C C . PRO A 1 210 ? -30.262 12.812 -11.527 1.00 35.97 210 PRO A C 1
ATOM 1629 O O . PRO A 1 210 ? -30.619 13.851 -12.084 1.00 35.97 210 PRO A O 1
ATOM 1632 N N . ASN A 1 211 ? -29.023 12.330 -11.640 1.00 38.47 211 ASN A N 1
ATOM 1633 C CA . ASN A 1 211 ? -28.055 12.809 -12.620 1.00 38.47 211 ASN A CA 1
ATOM 1634 C C . ASN A 1 211 ? -28.508 12.372 -14.019 1.00 38.47 211 ASN A C 1
ATOM 1636 O O . ASN A 1 211 ? -28.241 11.242 -14.419 1.00 38.47 211 ASN A O 1
ATOM 1640 N N . ASN A 1 212 ? -29.150 13.269 -14.766 1.00 35.34 212 ASN A N 1
ATOM 1641 C CA . ASN A 1 212 ? -29.230 13.155 -16.219 1.00 35.34 212 ASN A CA 1
ATOM 1642 C C . ASN A 1 212 ? -28.059 13.924 -16.828 1.00 35.34 212 ASN A C 1
ATOM 1644 O O . ASN A 1 212 ? -28.027 15.153 -16.831 1.00 35.34 212 ASN A O 1
ATOM 1648 N N . THR A 1 213 ? -27.084 13.178 -17.335 1.00 39.25 213 THR A N 1
ATOM 1649 C CA . THR A 1 213 ? -26.137 13.675 -18.328 1.00 39.25 213 THR A CA 1
ATOM 1650 C C . THR A 1 213 ? -26.782 13.443 -19.687 1.00 39.25 213 THR A C 1
ATOM 1652 O O . THR A 1 213 ? -26.943 12.297 -20.094 1.00 39.25 213 THR A O 1
ATOM 1655 N N . GLN A 1 214 ? -27.172 14.513 -20.375 1.00 34.75 214 GLN A N 1
ATOM 1656 C CA . GLN A 1 214 ? -27.485 14.449 -21.796 1.00 34.75 214 GLN A CA 1
ATOM 1657 C C . GLN A 1 214 ? -26.710 15.548 -22.520 1.00 34.75 214 GLN A C 1
ATOM 1659 O O . GLN A 1 214 ? -26.847 16.736 -22.235 1.00 34.75 214 GLN A O 1
ATOM 1664 N N . GLU A 1 215 ? -25.829 15.072 -23.395 1.00 36.69 215 GLU A N 1
ATOM 1665 C CA . GLU A 1 215 ? -25.224 15.743 -24.540 1.00 36.69 215 GLU A CA 1
ATOM 1666 C C . GLU A 1 215 ? -26.064 16.882 -25.134 1.00 36.69 215 GLU A C 1
ATOM 1668 O O . GLU A 1 215 ? -27.244 16.711 -25.425 1.00 36.69 215 GLU A O 1
ATOM 1673 N N . SER A 1 216 ? -25.418 18.005 -25.454 1.00 32.34 216 SER A N 1
ATOM 1674 C CA . SER A 1 216 ? -25.732 18.738 -26.686 1.00 32.34 216 SER A CA 1
ATOM 1675 C C . SER A 1 216 ? -24.579 19.657 -27.104 1.00 32.34 216 SER A C 1
ATOM 1677 O O . SER A 1 216 ? -24.029 20.424 -26.316 1.00 32.34 216 SER A O 1
ATOM 1679 N N . ASN A 1 217 ? -24.201 19.510 -28.374 1.00 33.12 217 ASN A N 1
ATOM 1680 C CA . ASN A 1 217 ? -23.266 20.340 -29.132 1.00 33.12 217 ASN A CA 1
ATOM 1681 C C . ASN A 1 217 ? -23.719 21.813 -29.220 1.00 33.12 217 ASN A C 1
ATOM 1683 O O . ASN A 1 217 ? -24.920 22.077 -29.171 1.00 33.12 217 ASN A O 1
ATOM 1687 N N . PRO A 1 218 ? -22.801 22.768 -29.469 1.00 39.47 218 PRO A N 1
ATOM 1688 C CA . PRO A 1 218 ? -23.154 24.153 -29.748 1.00 39.47 218 PRO A CA 1
ATOM 1689 C C . PRO A 1 218 ? -23.316 24.391 -31.257 1.00 39.47 218 PRO A C 1
ATOM 1691 O O . PRO A 1 218 ? -22.385 24.155 -32.027 1.00 39.47 218 PRO A O 1
ATOM 1694 N N . ALA A 1 219 ? -24.464 24.920 -31.682 1.00 30.64 219 ALA A N 1
ATOM 1695 C CA . ALA A 1 219 ? -24.596 25.594 -32.972 1.00 30.64 219 ALA A CA 1
ATOM 1696 C C . ALA A 1 219 ? -25.805 26.550 -32.994 1.00 30.64 219 ALA A C 1
ATOM 1698 O O . ALA A 1 219 ? -26.929 26.125 -32.753 1.00 30.64 219 ALA A O 1
ATOM 1699 N N . THR A 1 220 ? -25.531 27.803 -33.390 1.00 29.86 220 THR A N 1
ATOM 1700 C CA . THR A 1 220 ? -26.427 28.700 -34.157 1.00 29.86 220 THR A CA 1
ATOM 1701 C C . THR A 1 220 ? -27.588 29.334 -33.363 1.00 29.86 220 THR A C 1
ATOM 1703 O O . THR A 1 220 ? -28.563 28.676 -33.047 1.00 29.86 220 THR A O 1
ATOM 1706 N N . SER A 1 221 ? -27.483 30.585 -32.894 1.00 27.72 221 SER A N 1
ATOM 1707 C CA . SER A 1 221 ? -27.631 31.878 -33.609 1.00 27.72 221 SER A CA 1
ATOM 1708 C C . SER A 1 221 ? -29.021 32.499 -33.383 1.00 27.72 221 SER A C 1
ATOM 1710 O O . SER A 1 221 ? -30.008 31.782 -33.289 1.00 27.72 221 SER A O 1
ATOM 1712 N N . VAL A 1 222 ? -29.045 33.839 -33.422 1.00 31.23 222 VAL A N 1
ATOM 1713 C CA . VAL A 1 222 ? -30.172 34.743 -33.746 1.00 31.23 222 VAL A CA 1
ATOM 1714 C C . VAL A 1 222 ? -30.881 35.475 -32.584 1.00 31.23 222 VAL A C 1
ATOM 1716 O O . VAL A 1 222 ? -31.850 34.998 -32.013 1.00 31.23 222 VAL A O 1
ATOM 1719 N N . TYR A 1 223 ? -30.385 36.709 -32.379 1.00 27.91 223 TYR A N 1
ATOM 1720 C CA . TYR A 1 223 ? -31.075 38.019 -32.338 1.00 27.91 223 TYR A CA 1
ATOM 1721 C C . TYR A 1 223 ? -32.007 38.451 -31.169 1.00 27.91 223 TYR A C 1
ATOM 1723 O O . TYR A 1 223 ? -32.998 37.804 -30.862 1.00 27.91 223 TYR A O 1
ATOM 1731 N N . LEU A 1 224 ? -31.727 39.702 -30.731 1.00 31.05 224 LEU A N 1
ATOM 1732 C CA . LEU A 1 224 ? -32.638 40.816 -30.350 1.00 31.05 224 LEU A CA 1
ATOM 1733 C C . LEU A 1 224 ? -33.381 40.723 -29.012 1.00 31.05 224 LEU A C 1
ATOM 1735 O O . LEU A 1 224 ? -33.847 39.667 -28.629 1.00 31.05 224 LEU A O 1
ATOM 1739 N N . SER A 1 225 ? -33.672 41.795 -28.277 1.00 29.91 225 SER A N 1
ATOM 1740 C CA . SER A 1 225 ? -33.242 43.203 -28.186 1.00 29.91 225 SER A CA 1
ATOM 1741 C C . SER A 1 225 ? -34.179 43.854 -27.161 1.00 29.91 225 SER A C 1
ATOM 1743 O O . SER A 1 225 ? -35.368 43.550 -27.212 1.00 29.91 225 SER A O 1
ATOM 1745 N N . ASN A 1 226 ? -33.667 44.820 -26.392 1.00 30.47 226 ASN A N 1
ATOM 1746 C CA . ASN A 1 226 ? -34.397 45.869 -25.651 1.00 30.47 226 ASN A CA 1
ATOM 1747 C C . ASN A 1 226 ? -35.270 45.370 -24.471 1.00 30.47 226 ASN A C 1
ATOM 1749 O O . ASN A 1 226 ? -35.965 44.370 -24.580 1.00 30.47 226 ASN A O 1
ATOM 1753 N N . CYS A 1 227 ? -35.282 45.981 -23.287 1.00 39.06 227 CYS A N 1
ATOM 1754 C CA . CYS A 1 227 ? -34.925 47.330 -22.838 1.00 39.06 227 CYS A CA 1
ATOM 1755 C C . CYS A 1 227 ? -34.065 47.284 -21.568 1.00 39.06 227 CYS A C 1
ATOM 1757 O O . CYS A 1 227 ? -34.138 46.265 -20.845 1.00 39.06 227 CYS A O 1
#

=== Feature glossary ===
Feature key, reading from the visual/contextual features b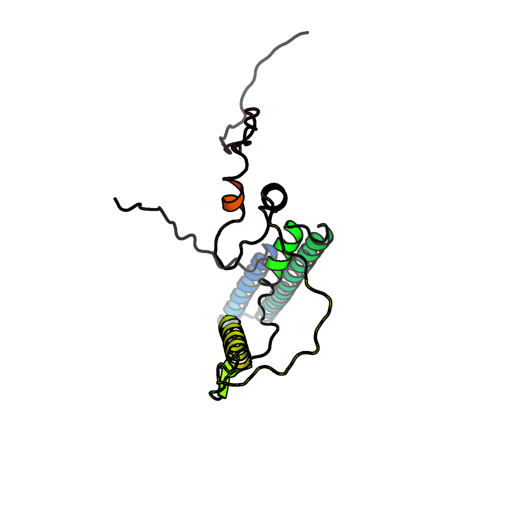ack to the raw sequence:

Rendered structure images. Six rendered views show the 3D structure from the faces of a cube — i.e. along ±x, ±y, ±z. Rendering representation is drawn randomly per protein from cartoon (secondary-structure ribbons), sticks (backbone bonds), or molecular surface; coloring is either N→C rainbow (blue at the N-terminus through red at the C-terminus) or one color per chain.

Contact-map, Ramachandran, and PAE plots. The contact map is a binary N×N matrix image: pixel (i, j) is dark where Cα_i and Cα_j are within 8 Å and |i−j|>4. Because the |i−j|>4 filter removes local helical contacts, off-diagonal stripes parallel to the main diagonal indicate parallel β-sheets; stripes perpendicular to it indicate antiparallel β-sheets. The Ramachandran plot scatters every residue's (φ, ψ) pair against the sterically allowed regions. The PAE heatmap renders the predicted-aligned-error matrix.

InterPro / GO / CATH / organism. Database cross-references. InterPro integrates a dozen domain/family signature databases into unified entries with residue-range hits. GO terms attach function/process/location labels with evidence codes. CATH codes position the fold in a four-level structural taxonomy. Organism is the NCBI-taxonomy species name.

Nearest PDB structures. The Foldseek neighbor list gives the closest experimentally determined structures in the PDB, ranked by structural alignment. TM-score near 1 means near-identical fold; near 0.3 means only rough topology match. This is how one finds what a novel AlphaFold prediction most resembles in the solved-structure universe.

Predicted aligned error. PAE(i, j) answers: if I align the predicted and true structures on residue i, how far off (in Å) do I expect residue j to be? A block-diagonal PAE matrix with low values on the blocks and high values off-diagonal is the signature of a multi-domain protein with confidently predicted domains but uncertain inter-domain orientation.

Solvent-accessible surface area. Accessible surface area quantifies burial. A residue with SASA near zero is packed into the hydrophobic core; one with SASA >100 Å² sits on the surface. Computed here via the Shrake–Rupley numerical algorithm with a 1.4 Å probe.

B-factor. B-factor (Debye–Waller factor) reflects atomic displacement in the crystal lattice. It is an experimental observable (units Å²), not a prediction; low values mean the atom is pinned down, high values mean it moves or is heterogeneous across the crystal.

pLDDT. For AlphaFold models, the B-factor field carries pLDDT — the model's own estimate of local accuracy on a 0–100 scale. Regions with pLDDT<50 should be treated as essentially unmodeled; they often correspond to intrinsically disordered segments.

Backbone torsions (φ/ψ). φ (phi) and ψ (psi) are the two rotatable backbone dihedrals per residue: φ is the C(i-1)–N–Cα–C torsion, ψ is the N–Cα–C–N(i+1) torsion, both in degrees on (−180°, 180°]. α-helical residues cluster near (−60°, −45°); β-strand residues near (−120°, +130°). A Ramachandran plot is simply a scatter of (φ, ψ) for every residue.

Radius of gyration, Cα contacts, bounding box. Radius of gyration (Rg) is the root-mean-square distance of Cα atoms from their centroid — a single number for overall size and compactness. A globular domain of N residues has Rg ≈ 2.2·N^0.38 Å; an extended or disordered chain has a much larger Rg. The Cα contact count is the number of residue pairs whose Cα atoms are within 8 Å and are more than four positions apart in sequence — a standard proxy for tertiary packing density. The bounding box is the smallest axis-aligned box enclosing all Cα atoms.

Secondary structure (3-state, P-SEA). Three-state secondary structure (P-SEA) collapses the eight DSSP classes into helix (a), strand (b), and coil (c). P-SEA assigns these from Cα geometry alone — distances and angles — without requiring backbone oxygens, so it works on any Cα trace.

Secondary structure (8-state, DSSP). DSSP 8-state secondary structure assigns each residue one of H (α-helix), G (3₁₀-helix), I (π-helix), E (extended β-strand), B (isolated β-bridge), T (hydrogen-bonded turn), S (bend), or '-' (coil). The assignment is computed from backbone hydrogen-bond geometry via the Kabsch–Sander algorithm.

Foldseek 3Di. A 3Di character summarizes, for each residue, the relative orientation of the Cα frame of its nearest spatial neighbor. Because it encodes fold topology rather than chemistry, 3Di alignments detect remote structural similarity that sequence alignment misses.

mmCIF coordinates. The mmCIF block holds the 3D Cartesian coordinates of each backbone atom (N, Cα, C, O) in ångströms. mmCIF is the PDB's canonical archive format — a tagged-loop text representation of the atomic model.

Sequence. Sequence gives the chain of amino acids in standard one-letter code (A=alanine, C=cysteine, …, Y=tyrosine), read N→C. It is the only feature that is directly encoded by the gene; all structural features are derived from the folded form of this sequence.